Protein 2YLE (pdb70)

Sequence (192 aa):
GSSRDALSLEEILRLYNQPINEEQAWAVCCYQCCGSLRAAARRRQPRHRVRSAAQIRRVWRDGAVTLAPAKLGYSQCMETEVIESLGIIIYKALDYGLKENEERELSPPLEQLIDHMANTVEEKRKISAIRSYRDVMKLCAAHLPTESDAPNNHYQAVCRALFAETTMELHTFLTSLYKIKPRHDSGIKAKISMKT

Radius of gyration: 16.16 Å; Cα contacts (8 Å, |Δi|>4): 295; chains: 2; bounding box: 35×43×42 Å

Nearest PDB structures (foldseek):
  2yle-assembly1_A  TM=1.006E+00  e=1.869E-28  Homo sapiens
  2ylf-assembly1_A  TM=9.932E-01  e=7.171E-24  Homo sapiens
  3rbw-assembly3_C  TM=9.732E-01  e=3.833E-21  Homo sapiens
  3rbw-assembly4_D  TM=9.821E-01  e=1.319E-20  Homo sapiens
  6qfr-assembly1_A  TM=6.096E-01  e=7.212E-02  Homo sapiens

Foldseek 3Di:
DDDDWKDFLVLLCVLVVAADDLLLLLLLLQQALVQVVVCLVVPDDDDADPESRQWMQGLQQHIYGHDPVPCDDPAHQLRNLQRSLVRSLCRNCRPPDPPDDDDDDVLSVLLSCLSNVVPCVVRHDDHDRGSVSSNQSSLVVDPHSVCSVVSSSVSSNVSCVVSSCSVVDPD/DCPDDDPDDCPDDVNVVVVVD

InterPro domains:
  IPR011011 Zinc finger, FYVE/PHD-type [SSF57903] (558-630)
  IPR011019 KIND domain [PF16474] (40-236)
  IPR011019 KIND domain [PS51377] (40-231)
  IPR011019 KIND domain [SM00750] (40-231)
  IPR029901 Protein Spire [PTHR21345] (31-754)
  IPR029905 Protein Spire homolog 1, FYVE-related domain [cd15767] (588-708)

CATH classification: 1.10.510.10

GO terms:
  GO:0090141 positive regulation of mitochondrial fission (P, IMP)
  GO:0005886 plasma membrane (C, EXP)
  GO:2000781 positive regulation of double-strand break repair (P, IMP)
  GO:0030036 actin cytoskeleton organization (P, IMP)
  GO:0051295 establishment of meiotic spindle localization (P, IMP)
  GO:0070649 formin-nucleated actin cable assembly (P, IMP)
  GO:0005741 mitochondrial outer membrane (C, IDA)
  GO:0005515 protein binding (F, IPI)
  GO:0005829 cytosol (C, IDA)
  GO:0005886 plasma membrane (C, IDA)

B-factor: mean 30.06, std 13.35, range [11.47, 74.46]

Secondary structure (DSSP, 8-state):
----SEEEHHHHHHHHTSPPPHHHHHHHHHHHHHHHHHHHHTTPPP----SGGGEEEETTS-EEE-----SSSSS-HHHHHHHHHHHHHHHHTTT--TTEEE---HHHHHHHHHHTT-----S-PPPP-SHHHHHHHHHTTSSSGGGHHHHHHHHHHHHHHHHHHHHHH--/----EEEPPTTSHHHHHHTT-

Solvent-accessible surface area: 10810 Å² total; per-residue (Å²): 82,87,79,106,80,15,1,15,0,70,46,0,10,157,40,35,126,72,0,0,41,45,53,16,0,4,0,0,0,22,29,0,0,16,34,20,88,57,29,16,203,199,160,97,113,31,44,66,5,172,43,17,46,36,0,99,0,76,116,86,0,35,0,41,18,15,116,124,141,47,40,192,46,179,5,62,41,57,62,0,3,45,17,0,0,21,12,0,4,84,0,0,27,81,75,23,142,143,112,33,3,11,75,10,40,108,77,0,53,39,3,0,21,15,2,0,82,2,59,152,104,116,83,130,29,101,81,17,196,32,2,130,46,0,15,108,52,0,13,59,70,20,143,72,97,99,75,1,76,118,56,0,76,55,23,0,145,61,2,2,59,86,0,12,106,47,34,29,157,105,180,49,63,204,140,72,70,116,83,110,123,74,19,3,13,12,31,5,51,162,84,112

Organism: Homo sapiens (NCBI:txid9606)

Structure (mmCIF, N/CA/C/O backbone):
data_2YLE
#
_entry.id   2YLE
#
_cell.length_a   65.675
_cell.length_b   65.675
_cell.length_c   77.964
_cell.angle_alpha   90.00
_cell.angle_beta   90.00
_cell.angle_gamma   120.00
#
_symmetry.space_group_name_H-M   'P 32 2 1'
#
loop_
_entity.id
_entity.type
_entity.pdbx_description
1 polymer 'PROTEIN SPIRE HOMOLOG 1'
2 polymer FORMIN-2
3 water water
#
loop_
_atom_site.group_PDB
_atom_site.id
_atom_site.type_symbol
_atom_site.label_atom_id
_atom_site.label_alt_id
_atom_site.label_comp_id
_atom_site.label_asym_id
_atom_site.label_entity_id
_atom_site.label_seq_id
_atom_site.pdbx_PDB_ins_code
_atom_site.Cartn_x
_atom_site.Cartn_y
_atom_site.Cartn_z
_atom_site.occupancy
_atom_site.B_iso_or_equiv
_atom_site.auth_seq_id
_atom_site.auth_comp_id
_atom_site.auth_asym_id
_atom_site.auth_atom_id
_atom_site.pdbx_PDB_model_num
ATOM 1 N N . GLY A 1 27 ? 32.732 23.191 40.065 1.00 38.94 34 GLY A N 1
ATOM 2 C CA . GLY A 1 27 ? 32.085 22.752 38.800 1.00 37.70 34 GLY A CA 1
ATOM 3 C C . GLY A 1 27 ? 32.697 21.443 38.342 1.00 37.66 34 GLY A C 1
ATOM 4 O O . GLY A 1 27 ? 33.824 21.081 38.763 1.00 38.44 34 GLY A O 1
ATOM 5 N N . SER A 1 28 ? 31.958 20.732 37.492 1.00 57.02 35 SER A N 1
ATOM 6 C CA . SER A 1 28 ? 32.404 19.459 36.935 1.00 55.83 35 SER A CA 1
ATOM 7 C C . SER A 1 28 ? 32.433 19.546 35.408 1.00 51.63 35 SER A C 1
ATOM 8 O O . SER A 1 28 ? 31.532 20.121 34.800 1.00 49.00 35 SER A O 1
ATOM 11 N N . SER A 1 29 ? 33.471 18.974 34.796 1.00 50.12 36 SER A N 1
ATOM 12 C CA . SER A 1 29 ? 33.633 19.046 33.344 1.00 46.06 36 SER A CA 1
ATOM 13 C C . SER A 1 29 ? 32.714 18.076 32.598 1.00 44.43 36 SER A C 1
ATOM 14 O O . SER A 1 29 ? 32.672 16.890 32.919 1.00 47.01 36 SER A O 1
ATOM 17 N N . ARG A 1 30 ? 31.982 18.619 31.620 1.00 39.71 37 ARG A N 1
ATOM 18 C CA . ARG A 1 30 ? 31.096 17.883 30.707 1.00 36.81 37 ARG A CA 1
ATOM 19 C C . ARG A 1 30 ? 31.248 18.370 29.257 1.00 32.55 37 ARG A C 1
ATOM 20 O O . ARG A 1 30 ? 32.163 19.134 28.964 1.00 30.93 37 ARG A O 1
ATOM 28 N N . ASP A 1 31 ? 30.371 17.928 28.355 1.00 30.53 38 ASP A N 1
ATOM 29 C CA . ASP A 1 31 ? 30.525 18.224 26.913 1.00 27.53 38 ASP A CA 1
ATOM 30 C C . ASP A 1 31 ? 29.499 19.208 26.338 1.00 25.33 38 ASP A C 1
ATOM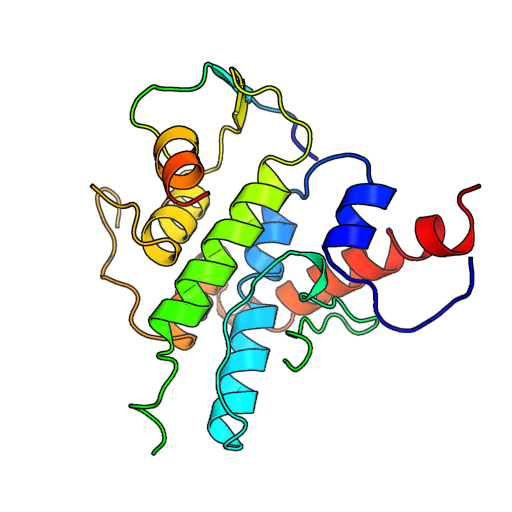 31 O O . ASP A 1 31 ? 29.523 19.506 25.143 1.00 22.55 38 ASP A O 1
ATOM 36 N N . ALA A 1 32 ? 28.593 19.695 27.183 1.00 24.48 39 ALA A N 1
ATOM 37 C CA . ALA A 1 32 ? 27.621 20.702 26.760 1.00 23.31 39 ALA A CA 1
ATOM 38 C C . ALA A 1 32 ? 27.334 21.685 27.879 1.00 23.06 39 ALA A C 1
ATOM 39 O O . ALA A 1 32 ? 27.360 21.310 29.045 1.00 23.55 39 ALA A O 1
ATOM 41 N N . LEU A 1 33 ? 27.057 22.937 27.503 1.00 21.48 40 LEU A N 1
ATOM 42 C CA . LEU A 1 33 ? 26.473 23.939 28.402 1.00 21.82 40 LEU A CA 1
ATOM 43 C C . LEU A 1 33 ? 25.254 24.546 27.723 1.00 21.00 40 LEU A C 1
ATOM 44 O O . LEU A 1 33 ? 25.226 24.678 26.498 1.00 20.41 40 LEU A O 1
ATOM 49 N N . SER A 1 34 ? 24.259 24.939 28.513 1.00 21.17 41 SER A N 1
ATOM 50 C CA . SER A 1 34 ? 23.114 25.655 27.954 1.00 21.15 41 SER A CA 1
ATOM 51 C C . SER A 1 34 ? 23.469 27.119 27.724 1.00 19.99 41 SER A C 1
ATOM 52 O O . SER A 1 34 ? 24.403 27.668 28.331 1.00 18.93 41 SER A O 1
ATOM 55 N N . LEU A 1 35 ? 22.724 27.757 26.838 1.00 20.15 42 LEU A N 1
ATOM 56 C CA . LEU A 1 35 ? 22.937 29.172 26.588 1.00 20.49 42 LEU A CA 1
ATOM 57 C C . LEU A 1 35 ? 22.637 30.013 27.824 1.00 20.83 42 LEU A C 1
ATOM 58 O O . LEU A 1 35 ? 23.321 31.017 28.085 1.00 20.96 42 LEU A O 1
ATOM 63 N N . GLU A 1 36 ? 21.635 29.593 28.604 1.00 22.70 43 GLU A N 1
ATOM 64 C CA . GLU A 1 36 ? 21.382 30.206 29.916 1.00 24.37 43 GLU A CA 1
ATOM 65 C C . GLU A 1 36 ? 22.622 30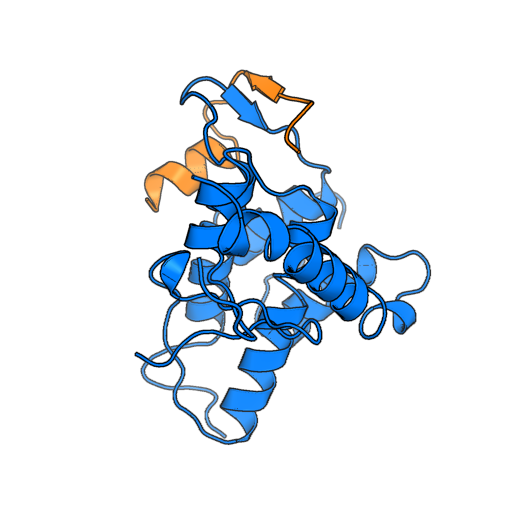.193 30.825 1.00 23.88 43 GLU A C 1
ATOM 66 O O . GLU A 1 36 ? 22.947 31.205 31.462 1.00 23.43 43 GLU A O 1
ATOM 72 N N . GLU A 1 37 ? 23.280 29.036 30.917 1.00 23.68 44 GLU A N 1
ATOM 73 C CA . GLU A 1 37 ? 24.482 28.901 31.744 1.00 24.12 44 GLU A CA 1
ATOM 74 C C . GLU A 1 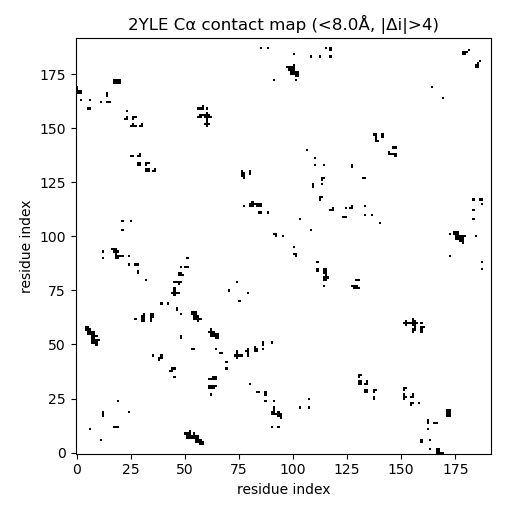37 ? 25.588 29.823 31.214 1.00 22.96 44 GLU A C 1
ATOM 75 O O . GLU A 1 37 ? 26.267 30.492 31.990 1.00 23.17 44 GLU A O 1
ATOM 81 N N . ILE A 1 38 ? 25.746 29.842 29.892 1.00 22.07 45 ILE A N 1
ATOM 82 C CA . ILE A 1 38 ? 26.740 30.696 29.197 1.00 22.02 45 ILE A CA 1
ATOM 83 C C . ILE A 1 38 ? 26.532 32.173 29.583 1.00 23.53 45 ILE A C 1
ATOM 84 O O . ILE A 1 38 ? 27.469 32.844 30.021 1.00 24.01 45 ILE A O 1
ATOM 89 N N . LEU A 1 39 ? 25.292 32.649 29.498 1.00 24.14 46 LEU A N 1
ATOM 90 C CA . LEU A 1 39 ? 24.980 34.032 29.864 1.00 25.96 46 LEU A CA 1
ATOM 91 C C . LEU A 1 39 ? 25.274 34.322 31.335 1.00 27.37 46 LEU A C 1
ATOM 92 O O . LEU A 1 39 ? 25.857 35.361 31.660 1.00 28.75 46 LEU A O 1
ATOM 97 N N . ARG A 1 40 ? 24.894 33.392 32.205 1.00 27.71 47 ARG A N 1
ATOM 98 C CA . ARG A 1 40 ? 25.105 33.521 33.650 1.00 30.00 47 ARG A CA 1
ATOM 99 C C . ARG A 1 40 ? 26.593 33.598 34.002 1.00 30.17 47 ARG A C 1
ATOM 100 O O . ARG A 1 40 ? 27.004 34.392 34.853 1.00 30.77 47 ARG A O 1
ATOM 108 N N . LEU A 1 41 ? 27.393 32.782 33.321 1.00 28.58 48 LEU A N 1
ATOM 109 C CA . LEU A 1 41 ? 28.833 32.704 33.566 1.00 29.86 48 LEU A CA 1
ATOM 110 C C . LEU A 1 41 ? 29.582 33.943 33.067 1.00 31.38 48 LEU A C 1
ATOM 111 O O . LEU A 1 41 ? 30.450 34.462 33.766 1.00 32.54 48 LEU A O 1
ATOM 116 N N . TYR A 1 42 ? 29.221 34.406 31.870 1.00 31.68 49 TYR A N 1
ATOM 117 C CA . TYR A 1 42 ? 29.752 35.632 31.272 1.00 34.33 49 TYR A CA 1
ATOM 118 C C . TYR A 1 42 ? 29.317 36.863 32.063 1.00 35.60 49 TYR A C 1
ATOM 119 O O . TYR A 1 42 ? 30.074 37.833 32.188 1.00 37.87 49 TYR A O 1
ATOM 128 N N . ASN A 1 43 ? 28.089 36.817 32.584 1.00 34.61 50 ASN A N 1
ATOM 129 C CA . ASN A 1 43 ? 27.433 37.979 33.198 1.00 36.29 50 ASN A CA 1
ATOM 130 C C . ASN A 1 43 ? 27.426 39.169 32.221 1.00 36.92 50 ASN A C 1
ATOM 131 O O . ASN A 1 43 ? 27.485 40.333 32.630 1.00 38.91 50 ASN A O 1
ATOM 136 N N . GLN A 1 44 ? 27.386 38.844 30.925 1.00 31.99 51 GLN A N 1
ATOM 137 C CA . GLN A 1 44 ? 27.346 39.820 29.836 1.00 31.45 51 GLN A CA 1
ATOM 138 C C . GLN A 1 44 ? 26.706 39.174 28.606 1.00 28.98 51 GLN A C 1
ATOM 139 O O . GLN A 1 44 ? 26.640 37.941 28.522 1.00 28.02 51 GLN A O 1
ATOM 145 N N . PRO A 1 45 ? 26.236 39.995 27.655 1.00 27.45 52 PRO A N 1
ATOM 146 C CA . PRO A 1 45 ? 25.598 39.376 26.488 1.00 25.95 52 PRO A CA 1
ATOM 147 C C . PRO A 1 45 ? 26.610 38.700 25.547 1.00 24.31 52 PRO A C 1
ATOM 148 O O . PRO A 1 45 ? 27.819 38.901 25.654 1.00 23.61 52 PRO A O 1
ATOM 152 N N . ILE A 1 46 ? 26.101 37.886 24.635 1.00 22.43 53 ILE A N 1
ATOM 153 C CA . ILE A 1 46 ? 26.942 37.301 23.607 1.00 21.65 53 ILE A CA 1
ATOM 154 C C . ILE A 1 46 ? 27.277 38.382 22.594 1.00 21.66 53 ILE A C 1
ATOM 155 O O . ILE A 1 46 ? 26.586 39.410 22.509 1.00 22.91 53 ILE A O 1
ATOM 160 N N . ASN A 1 47 ? 28.336 38.164 21.832 1.00 21.38 54 ASN A N 1
ATOM 161 C CA . ASN A 1 47 ? 28.682 39.094 20.774 1.00 21.18 54 ASN A CA 1
ATOM 162 C C . ASN A 1 47 ? 27.962 38.750 19.484 1.00 20.42 54 ASN A C 1
ATOM 163 O O . ASN A 1 47 ? 27.310 37.682 19.379 1.00 18.65 54 ASN A O 1
ATOM 168 N N . GLU A 1 48 ? 28.082 39.640 18.503 1.00 20.00 55 GLU A N 1
ATOM 169 C CA . GLU A 1 48 ? 27.356 39.481 17.251 1.00 19.73 55 GLU A CA 1
ATOM 170 C C . GLU A 1 48 ? 27.760 38.195 16.514 1.00 18.57 55 GLU A C 1
ATOM 171 O O . GLU A 1 48 ? 26.900 37.473 16.024 1.00 17.33 55 GLU A O 1
ATOM 177 N N . GLU A 1 49 ? 29.052 37.883 16.467 1.00 18.29 56 GLU A N 1
ATOM 178 C CA . GLU A 1 49 ? 29.481 36.656 15.762 1.00 17.61 56 GLU A CA 1
ATOM 179 C C . GLU A 1 49 ? 28.914 35.390 16.405 1.00 16.90 56 GLU A C 1
ATOM 180 O O . GLU A 1 49 ? 28.559 34.433 15.707 1.00 15.71 56 GLU A O 1
ATOM 186 N N . GLN A 1 50 ? 28.807 35.407 17.723 1.00 16.55 57 GLN A N 1
ATOM 187 C CA . GLN A 1 50 ? 28.200 34.280 18.448 1.00 17.05 57 GLN A CA 1
ATOM 188 C C . GLN A 1 50 ? 26.724 34.148 18.132 1.00 16.81 57 GLN A C 1
ATOM 189 O O . GLN A 1 50 ? 26.215 33.021 18.047 1.00 16.73 57 GLN A O 1
ATOM 195 N N . ALA A 1 51 ? 26.028 35.281 17.985 1.00 16.65 58 ALA A N 1
ATOM 196 C CA . ALA A 1 51 ? 24.604 35.267 17.555 1.00 15.85 58 ALA A CA 1
ATOM 197 C C . ALA A 1 51 ? 24.403 34.650 16.168 1.00 15.72 58 ALA A C 1
ATOM 198 O O . ALA A 1 51 ? 23.547 33.778 15.977 1.00 14.32 58 ALA A O 1
ATOM 200 N N . TRP A 1 52 ? 25.165 35.120 15.183 1.00 15.46 59 TRP A N 1
ATOM 201 C CA . TRP A 1 52 ? 25.130 34.470 13.862 1.00 14.90 59 TRP A CA 1
ATOM 202 C C . TRP A 1 52 ? 25.409 32.941 13.951 1.00 14.46 59 TRP A C 1
ATOM 203 O O . TRP A 1 52 ? 24.772 32.116 13.256 1.00 13.51 59 TRP A O 1
ATOM 214 N N . ALA A 1 53 ? 26.382 32.571 14.783 1.00 13.86 60 ALA A N 1
ATOM 215 C CA . ALA A 1 53 ? 26.823 31.172 14.861 1.00 14.86 60 ALA A CA 1
ATOM 216 C C . ALA A 1 53 ? 25.790 30.259 15.494 1.00 15.61 60 ALA A C 1
ATOM 217 O O . ALA A 1 53 ? 25.533 29.156 15.013 1.00 15.00 60 ALA A O 1
ATOM 219 N N . VAL A 1 54 ? 25.169 30.740 16.561 1.00 15.88 61 VAL A N 1
ATOM 220 C CA . VAL A 1 54 ? 24.184 29.904 17.264 1.00 16.49 61 VAL A CA 1
ATOM 221 C C . VAL A 1 54 ? 23.000 29.718 16.345 1.00 16.24 61 VAL A C 1
ATOM 222 O O . VAL A 1 54 ? 22.451 28.616 16.232 1.00 16.64 61 VAL A O 1
ATOM 226 N N . CYS A 1 55 ? 22.639 30.786 15.639 1.00 16.16 62 CYS A N 1
ATOM 227 C CA A CYS A 1 55 ? 21.525 30.724 14.693 0.50 16.07 62 CYS A CA 1
ATOM 228 C CA B CYS A 1 55 ? 21.547 30.734 14.714 0.50 16.71 62 CYS A CA 1
ATOM 229 C C . CYS A 1 55 ? 21.788 29.687 13.626 1.00 16.29 62 CYS A C 1
ATOM 230 O O . CYS A 1 55 ? 20.951 28.822 13.395 1.00 16.79 62 CYS A O 1
ATOM 235 N N . TYR A 1 56 ? 22.941 29.789 12.964 1.00 14.19 63 TYR A N 1
ATOM 236 C CA . TYR A 1 56 ? 23.297 28.865 11.906 1.00 14.40 63 TYR A CA 1
ATOM 237 C C . TYR A 1 56 ? 23.371 27.395 12.390 1.00 14.28 63 TYR A C 1
ATOM 238 O O . TYR A 1 56 ? 22.813 26.484 11.751 1.00 15.19 63 TYR A O 1
ATOM 247 N N . GLN A 1 57 ? 24.109 27.170 13.478 1.00 13.65 64 GLN A N 1
ATOM 248 C CA . GLN A 1 57 ? 24.338 25.809 14.012 1.00 13.29 64 GLN A CA 1
ATOM 249 C C . GLN A 1 57 ? 23.054 25.156 14.525 1.00 13.81 64 GLN A C 1
ATOM 250 O O . GLN A 1 57 ? 22.801 23.984 14.244 1.00 13.01 64 GLN A O 1
ATOM 256 N N . CYS A 1 58 ? 22.245 25.931 15.245 1.00 13.76 65 CYS A N 1
ATOM 257 C CA . CYS A 1 58 ? 20.973 25.415 15.752 1.00 15.79 65 CYS A CA 1
ATOM 258 C C . CYS A 1 58 ? 19.998 25.112 14.604 1.00 15.36 65 CYS A C 1
ATOM 259 O O . CYS A 1 58 ? 19.362 24.065 14.593 1.00 15.56 65 CYS A O 1
ATOM 262 N N . CYS A 1 59 ? 19.932 25.980 13.593 1.00 15.29 66 CYS A N 1
ATOM 263 C CA . CYS A 1 59 ? 19.075 25.683 12.453 1.00 16.01 66 CYS A CA 1
ATOM 264 C C . CYS A 1 59 ? 19.543 24.427 11.701 1.00 15.64 66 CYS A C 1
ATOM 265 O O . CYS A 1 59 ? 18.729 23.648 11.228 1.00 14.67 66 CYS A O 1
ATOM 268 N N . GLY A 1 60 ? 20.853 24.229 11.597 1.00 14.87 67 GLY A N 1
ATOM 269 C CA . GLY A 1 60 ? 21.364 23.015 10.964 1.00 16.49 67 GLY A CA 1
ATOM 270 C C . GLY A 1 60 ? 20.933 21.763 11.729 1.00 16.75 67 GLY A C 1
ATOM 271 O O . GLY A 1 60 ? 20.480 20.781 11.127 1.00 17.13 67 GLY A O 1
ATOM 272 N N . SER A 1 61 ? 21.046 21.805 13.058 1.00 17.20 68 SER A N 1
ATOM 273 C CA . SER A 1 61 ? 20.629 20.664 13.891 1.00 18.94 68 SER A CA 1
ATOM 274 C C . SER A 1 61 ? 19.130 20.389 13.749 1.00 18.56 68 SER A C 1
ATOM 275 O O . SER A 1 61 ? 18.705 19.230 13.617 1.00 19.71 68 SER A O 1
ATOM 278 N N . LEU A 1 62 ? 18.338 21.455 13.748 1.00 18.55 69 LEU A N 1
ATOM 279 C CA . LEU A 1 62 ? 16.868 21.346 13.620 1.00 19.79 69 LEU A CA 1
ATOM 280 C C . LEU A 1 62 ? 16.440 20.804 12.255 1.00 20.39 69 LEU A C 1
ATOM 281 O O . LEU A 1 62 ? 15.492 20.010 12.150 1.00 21.64 69 LEU A O 1
ATOM 286 N N . ARG A 1 63 ? 17.131 21.230 11.209 1.00 20.37 70 ARG A N 1
ATOM 287 C CA . ARG A 1 63 ? 16.850 20.749 9.863 1.00 22.32 70 ARG A CA 1
ATOM 288 C C . ARG A 1 63 ? 17.105 19.253 9.756 1.00 23.05 70 ARG A C 1
ATOM 289 O O . ARG A 1 63 ? 16.316 18.524 9.129 1.00 23.48 70 ARG A O 1
ATOM 297 N N . ALA A 1 64 ? 18.210 18.804 10.353 1.00 22.36 71 ALA A N 1
ATOM 298 C CA . ALA A 1 64 ? 18.594 17.394 10.319 1.00 24.24 71 ALA A CA 1
ATOM 299 C C . ALA A 1 64 ? 17.640 16.554 11.163 1.00 24.67 71 ALA A C 1
ATOM 300 O O . ALA A 1 64 ? 17.265 15.449 10.767 1.00 25.71 71 ALA A O 1
ATOM 302 N N . ALA A 1 65 ? 17.230 17.086 12.312 1.00 24.29 72 ALA A N 1
ATOM 303 C CA . ALA A 1 65 ? 16.305 16.366 13.191 1.00 26.15 72 ALA A CA 1
ATOM 304 C C . ALA A 1 65 ? 14.954 16.119 12.507 1.00 27.86 72 ALA A C 1
ATOM 305 O O . ALA A 1 65 ? 14.367 15.033 12.644 1.00 29.39 72 ALA A O 1
ATOM 307 N N . ALA A 1 66 ? 14.491 17.114 11.752 1.00 28.27 73 ALA A N 1
ATOM 308 C CA . ALA A 1 66 ? 13.224 17.048 11.017 1.00 30.14 73 ALA A CA 1
ATOM 309 C C . ALA A 1 66 ? 13.285 16.026 9.896 1.00 31.82 73 ALA A C 1
ATOM 310 O O . ALA A 1 66 ? 12.308 15.321 9.639 1.00 32.04 73 ALA A O 1
ATOM 312 N N . ARG A 1 67 ? 14.441 15.957 9.237 1.00 32.72 74 ARG A N 1
ATOM 313 C CA . ARG A 1 67 ? 14.662 14.999 8.167 1.00 35.29 74 ARG A CA 1
ATOM 314 C C . ARG A 1 67 ? 14.657 13.571 8.676 1.00 36.92 74 ARG A C 1
ATOM 315 O O . ARG A 1 67 ? 14.287 12.658 7.946 1.00 38.20 74 ARG A O 1
ATOM 323 N N . ARG A 1 68 ? 15.054 13.381 9.932 1.00 37.90 75 ARG A N 1
ATOM 324 C CA . ARG A 1 68 ? 15.007 12.061 10.550 1.00 40.10 75 ARG A CA 1
ATOM 325 C C . ARG A 1 68 ? 13.718 11.851 11.349 1.00 41.05 75 ARG A C 1
ATOM 326 O O . ARG A 1 68 ? 13.647 10.967 12.213 1.00 42.05 75 ARG A O 1
ATOM 334 N N . ARG A 1 69 ? 12.714 12.679 11.045 1.00 40.75 76 ARG A N 1
ATOM 335 C CA . ARG A 1 69 ? 11.352 12.573 11.600 1.00 42.15 76 ARG A CA 1
ATOM 336 C C . ARG A 1 69 ? 11.225 12.651 13.134 1.00 41.55 76 ARG A C 1
ATOM 337 O O . ARG A 1 69 ? 10.319 12.058 13.724 1.00 42.12 76 ARG A O 1
ATOM 345 N N . GLN A 1 70 ? 12.119 13.397 13.775 1.00 40.30 77 GLN A N 1
ATOM 346 C CA . GLN A 1 70 ? 11.920 13.771 15.175 1.00 39.92 77 GLN A CA 1
ATOM 347 C C . GLN A 1 70 ? 10.952 14.963 15.206 1.00 38.36 77 GLN A C 1
ATOM 348 O O . GLN A 1 70 ? 11.041 15.845 14.350 1.00 37.57 77 GLN A O 1
ATOM 354 N N . PRO A 1 71 ? 10.009 14.986 16.171 1.00 38.29 78 PRO A N 1
ATOM 355 C CA . PRO A 1 71 ? 8.993 16.044 16.122 1.00 37.00 78 PRO A CA 1
ATOM 356 C C . PRO A 1 71 ? 9.586 17.419 16.385 1.00 35.05 78 PRO A C 1
ATOM 357 O O . PRO A 1 71 ? 10.581 17.538 17.123 1.00 34.68 78 PRO A O 1
ATOM 361 N N . ARG A 1 72 ? 9.006 18.446 15.765 1.00 33.15 79 ARG A N 1
ATOM 362 C CA . ARG A 1 72 ? 9.417 19.826 16.040 1.00 31.27 79 ARG A CA 1
ATOM 363 C C . ARG A 1 72 ? 8.835 20.321 17.356 1.00 30.34 79 ARG A C 1
ATOM 364 O O . ARG A 1 72 ? 7.713 19.973 17.736 1.00 29.89 79 ARG A O 1
ATOM 372 N N . HIS A 1 73 ? 9.608 21.138 18.062 1.00 29.06 80 HIS A N 1
ATOM 373 C CA . HIS A 1 73 ? 9.080 21.847 19.217 1.00 28.54 80 HIS A CA 1
ATOM 374 C C . HIS A 1 73 ? 9.759 23.205 19.362 1.00 26.94 80 HIS A C 1
ATOM 375 O O . HIS A 1 73 ? 10.801 23.460 18.768 1.00 26.14 80 HIS A O 1
ATOM 382 N N . ARG A 1 74 ? 9.137 24.072 20.145 1.00 26.59 81 ARG A N 1
ATOM 383 C CA . ARG A 1 74 ? 9.559 25.455 20.263 1.00 25.48 81 ARG A CA 1
ATOM 384 C C . ARG A 1 74 ? 10.666 25.638 21.287 1.00 25.39 81 ARG A C 1
ATOM 385 O O . ARG A 1 74 ? 10.787 24.859 22.256 1.00 25.93 81 ARG A O 1
ATOM 393 N N . VAL A 1 75 ? 11.513 26.639 21.047 1.00 23.84 82 VAL A N 1
ATOM 394 C CA . VAL A 1 75 ? 12.503 27.043 22.041 1.00 24.21 82 VAL A CA 1
ATOM 395 C C . VAL A 1 75 ? 11.787 27.916 23.079 1.00 24.12 82 VAL A C 1
ATOM 396 O O . VAL A 1 75 ? 11.425 29.060 22.789 1.00 24.08 82 VAL A O 1
ATOM 400 N N . ARG A 1 76 ? 11.593 27.383 24.282 1.00 23.77 83 ARG A N 1
ATOM 401 C CA . ARG A 1 76 ? 10.876 28.108 25.348 1.00 25.07 83 ARG A CA 1
ATOM 402 C C . ARG A 1 76 ? 11.767 29.068 26.139 1.00 25.01 83 ARG A C 1
ATOM 403 O O . ARG A 1 76 ? 11.292 30.081 26.680 1.00 24.98 83 ARG A O 1
ATOM 411 N N . SER A 1 77 ? 13.052 28.743 26.214 1.00 24.25 84 SER A N 1
ATOM 412 C CA . SER A 1 77 ? 14.010 29.524 27.000 1.00 24.38 84 SER A CA 1
ATOM 413 C C . SER A 1 77 ? 15.438 29.176 26.586 1.00 23.37 84 SER A C 1
ATOM 414 O O . SER A 1 77 ? 15.670 28.157 25.919 1.00 21.89 84 SER A O 1
ATOM 417 N N . ALA A 1 78 ? 16.385 30.033 26.978 1.00 22.15 85 ALA A N 1
ATOM 418 C CA . ALA A 1 78 ? 17.803 29.804 26.701 1.00 22.07 85 ALA A CA 1
ATOM 419 C C . ALA A 1 78 ? 18.339 28.521 27.353 1.00 21.98 85 ALA A C 1
ATOM 420 O O . ALA A 1 78 ? 19.319 27.950 26.867 1.00 21.14 85 ALA A O 1
ATOM 422 N N . ALA A 1 79 ? 17.687 28.051 28.422 1.00 22.66 86 ALA A N 1
ATOM 423 C CA . ALA A 1 79 ? 18.101 26.795 29.060 1.00 23.76 86 ALA A CA 1
ATOM 424 C C . ALA A 1 79 ? 17.981 25.561 28.152 1.00 23.62 86 ALA A C 1
ATOM 425 O O . ALA A 1 79 ? 18.616 24.536 28.409 1.00 23.65 86 ALA A O 1
ATOM 427 N N . GLN A 1 80 ? 17.150 25.659 27.115 1.00 22.06 87 GLN A N 1
ATOM 428 C CA . GLN A 1 80 ? 16.944 24.559 26.169 1.00 22.10 87 GLN A CA 1
ATOM 429 C C . GLN A 1 80 ? 17.970 24.495 25.035 1.00 21.24 87 GLN A C 1
ATOM 430 O O . GLN A 1 80 ? 18.089 23.457 24.359 1.00 22.07 87 GLN A O 1
ATOM 436 N N . ILE A 1 81 ? 18.701 25.591 24.808 1.00 19.47 88 ILE A N 1
ATOM 437 C CA . ILE A 1 81 ? 19.728 25.609 23.764 1.00 18.70 88 ILE A CA 1
ATOM 438 C C . ILE A 1 81 ? 21.048 25.105 24.338 1.00 18.70 88 ILE A C 1
ATOM 439 O O . ILE A 1 81 ? 21.567 25.693 25.287 1.00 19.86 88 ILE A O 1
ATOM 444 N N . ARG A 1 82 ? 21.600 24.045 23.740 1.00 17.69 89 ARG A N 1
ATOM 445 C CA A ARG A 1 82 ? 22.814 23.392 24.241 0.50 18.15 89 ARG A CA 1
ATOM 446 C CA B ARG A 1 82 ? 22.833 23.459 24.261 0.50 18.04 89 ARG A CA 1
ATOM 447 C C . ARG A 1 82 ? 23.975 23.650 23.277 1.00 17.44 89 ARG A C 1
ATOM 448 O O . ARG A 1 82 ? 23.859 23.344 22.094 1.00 17.04 89 ARG A O 1
ATOM 463 N N . VAL A 1 83 ? 25.082 24.188 23.785 1.00 16.86 90 VAL A N 1
ATOM 464 C CA . VAL A 1 83 ? 26.279 24.378 22.965 1.00 16.62 90 VAL A CA 1
ATOM 465 C C . VAL A 1 83 ? 27.282 23.287 23.354 1.00 17.63 90 VAL A C 1
ATOM 466 O O . VAL A 1 83 ? 27.552 23.074 24.550 1.00 17.39 90 VAL A O 1
ATOM 470 N N . TRP A 1 84 ? 27.848 22.608 22.355 1.00 17.31 91 TRP A N 1
ATOM 471 C CA . TRP A 1 84 ? 28.660 21.417 22.613 1.00 18.04 91 TRP A CA 1
ATOM 472 C C . TRP A 1 84 ? 30.149 21.633 22.417 1.00 17.85 91 TRP A C 1
ATOM 473 O O . TRP A 1 84 ? 30.571 22.592 21.771 1.00 16.43 91 TRP A O 1
ATOM 484 N N . ARG A 1 85 ? 30.938 20.716 22.968 1.00 17.85 92 ARG A N 1
ATOM 485 C CA . ARG A 1 85 ? 32.404 20.802 22.931 1.00 19.19 92 ARG A CA 1
ATOM 486 C C . ARG A 1 85 ? 32.937 20.886 21.497 1.00 18.72 92 ARG A C 1
ATOM 487 O O . ARG A 1 85 ? 33.943 21.541 21.242 1.00 18.97 92 ARG A O 1
ATOM 495 N N . ASP A 1 86 ? 32.274 20.192 20.576 1.00 19.09 93 ASP A N 1
ATOM 496 C CA . ASP A 1 86 ? 32.714 20.141 19.178 1.00 20.75 93 ASP A CA 1
ATOM 497 C C . ASP A 1 86 ? 32.071 21.252 18.323 1.00 20.19 93 ASP A C 1
ATOM 498 O O . ASP A 1 86 ? 32.229 21.267 17.095 1.00 21.49 93 ASP A O 1
ATOM 503 N N . GLY A 1 87 ? 31.340 22.160 18.962 1.00 19.22 94 GLY A N 1
ATOM 504 C CA . GLY A 1 87 ? 30.778 23.328 18.253 1.00 18.62 94 GLY A CA 1
ATOM 505 C C . GLY A 1 87 ? 29.348 23.164 17.758 1.00 17.62 94 GLY A C 1
ATOM 506 O O . GLY A 1 87 ? 28.779 24.105 17.180 1.00 17.87 94 GLY A O 1
ATOM 507 N N . ALA A 1 88 ? 28.758 21.982 17.980 1.00 18.05 95 ALA A N 1
ATOM 508 C CA . ALA A 1 88 ? 27.333 21.760 17.689 1.00 17.72 95 ALA A CA 1
ATOM 509 C C . ALA A 1 88 ? 26.452 22.611 18.608 1.00 17.44 95 ALA A C 1
ATOM 510 O O . ALA A 1 88 ? 26.842 22.941 19.732 1.00 17.49 95 ALA A O 1
ATOM 512 N N . VAL A 1 89 ? 25.283 22.997 18.109 1.00 16.79 96 VAL A N 1
ATOM 513 C CA . VAL A 1 89 ? 24.248 23.657 18.929 1.00 17.22 96 VAL A CA 1
ATOM 514 C C . VAL A 1 89 ? 22.959 22.920 18.664 1.00 18.11 96 VAL A C 1
ATOM 515 O O . VAL A 1 89 ? 22.567 22.762 17.506 1.00 18.20 96 VAL A O 1
ATOM 519 N N . THR A 1 90 ? 22.316 22.454 19.732 1.00 18.95 97 THR A N 1
ATOM 520 C CA . THR A 1 90 ? 21.100 21.660 19.612 1.00 20.34 97 THR A CA 1
ATOM 521 C C . THR A 1 90 ? 20.034 22.221 20.536 1.00 20.28 97 THR A C 1
ATOM 522 O O . THR A 1 90 ? 20.316 23.024 21.441 1.00 18.59 97 THR A O 1
ATOM 526 N N . LEU A 1 91 ? 18.796 21.802 20.278 1.00 21.01 98 LEU A N 1
ATOM 527 C CA . LEU A 1 91 ? 17.683 22.108 21.163 1.00 22.30 98 LEU A CA 1
ATOM 528 C C . LEU A 1 91 ? 17.338 20.843 21.945 1.00 24.86 98 LEU A C 1
ATOM 529 O O . LEU A 1 91 ? 17.054 19.798 21.337 1.00 25.08 98 LEU A O 1
ATOM 534 N N . ALA A 1 92 ? 17.345 20.935 23.275 1.00 26.45 99 ALA A N 1
ATOM 535 C CA . ALA A 1 92 ? 17.058 19.781 24.125 1.00 30.17 99 ALA A CA 1
ATOM 536 C C . ALA A 1 92 ? 15.607 19.353 23.942 1.00 32.46 99 ALA A C 1
ATOM 537 O O . ALA A 1 92 ? 14.736 20.212 23.823 1.00 31.85 99 ALA A O 1
ATOM 539 N N . PRO A 1 93 ? 15.345 18.025 23.905 1.00 35.65 100 PRO A N 1
ATOM 540 C CA . PRO A 1 93 ? 13.986 17.487 23.753 1.00 37.62 100 PRO A CA 1
ATOM 541 C C . PRO A 1 93 ? 13.007 18.014 24.805 1.00 39.70 100 PRO A C 1
ATOM 542 O O . PRO A 1 93 ? 13.431 18.406 25.902 1.00 40.70 100 PRO A O 1
ATOM 546 N N . ALA A 1 94 ? 11.718 18.001 24.460 1.00 40.97 101 ALA A N 1
ATOM 547 C CA . ALA A 1 94 ? 10.623 18.578 25.263 1.00 42.32 101 ALA A CA 1
ATOM 548 C C . ALA A 1 94 ? 10.790 18.457 26.780 1.00 43.54 101 ALA A C 1
ATOM 549 O O . ALA A 1 94 ? 9.806 18.338 27.521 1.00 45.19 101 ALA A O 1
ATOM 551 N N . LYS A 1 107 ? 6.300 13.762 3.562 1.00 54.11 114 LYS A N 1
ATOM 552 C CA . LYS A 1 107 ? 7.145 14.686 4.313 1.00 52.70 114 LYS A CA 1
ATOM 553 C C . LYS A 1 107 ? 6.408 15.265 5.523 1.00 51.84 114 LYS A C 1
ATOM 554 O O . LYS A 1 107 ? 5.174 15.275 5.570 1.00 52.47 114 LYS A O 1
ATOM 556 N N . LEU A 1 108 ? 7.170 15.749 6.501 1.00 50.54 115 LEU A N 1
ATOM 557 C CA . LEU A 1 108 ? 6.583 16.335 7.700 1.00 48.95 115 LEU A CA 1
ATOM 558 C C . LEU A 1 108 ? 6.532 17.862 7.579 1.00 46.78 115 LEU A C 1
ATOM 559 O O . LEU A 1 108 ? 6.898 18.575 8.514 1.00 46.53 115 LEU A O 1
ATOM 564 N N . GLY A 1 109 ? 6.069 18.352 6.423 1.00 44.88 116 GLY A N 1
ATOM 565 C CA . GLY A 1 109 ? 5.935 19.790 6.172 1.00 41.41 116 GLY A CA 1
ATOM 566 C C . GLY A 1 109 ? 4.932 20.468 7.095 1.00 39.03 116 GLY A C 1
ATOM 567 O O . GLY A 1 109 ? 5.163 21.591 7.558 1.00 38.35 116 GLY A O 1
ATOM 568 N N . TYR A 1 110 ? 3.817 19.787 7.359 1.00 34.50 117 TYR A N 1
ATOM 569 C CA . TYR A 1 110 ? 2.786 20.299 8.270 1.00 32.73 117 TYR A CA 1
ATOM 570 C C . TYR A 1 110 ? 2.650 19.375 9.469 1.00 32.37 117 TYR A C 1
ATOM 571 O O . TYR A 1 110 ? 2.535 18.153 9.310 1.00 33.45 117 TYR A O 1
ATOM 580 N N . SER A 1 111 ? 2.672 19.959 10.664 1.00 30.35 118 SER A N 1
ATOM 581 C CA . SER A 1 111 ? 2.532 19.198 11.903 1.00 29.06 118 SER A CA 1
ATOM 582 C C . SER A 1 111 ? 2.013 20.131 12.987 1.00 28.08 118 SER A C 1
ATOM 583 O O . SER A 1 111 ? 1.697 21.288 12.710 1.00 26.24 118 SER A O 1
ATOM 586 N N . GLN A 1 112 ? 1.966 19.637 14.224 1.00 27.14 119 GLN A N 1
ATOM 587 C CA . GLN A 1 112 ? 1.557 20.470 15.355 1.00 26.89 119 GLN A CA 1
ATOM 588 C C . GLN A 1 112 ? 2.539 21.587 15.713 1.00 25.56 119 GLN A C 1
ATOM 589 O O . GLN A 1 112 ? 2.244 22.401 16.590 1.00 25.34 119 GLN A O 1
ATOM 595 N N . CYS A 1 113 ? 3.702 21.615 15.050 1.00 24.82 120 CYS A N 1
ATOM 596 C CA . CYS A 1 113 ? 4.690 22.702 15.223 1.00 23.47 120 CYS A CA 1
ATOM 597 C C . CYS A 1 113 ? 5.403 22.987 13.892 1.00 22.34 120 CYS A C 1
ATOM 598 O O . CYS A 1 113 ? 6.144 22.148 13.378 1.00 22.95 120 CYS A O 1
ATOM 601 N N . MET A 1 114 ? 5.131 24.151 13.298 1.00 20.58 121 MET A N 1
ATOM 602 C CA . MET A 1 114 ? 5.716 24.524 12.002 1.00 19.65 121 MET A CA 1
ATOM 603 C C . MET A 1 114 ? 7.132 25.082 12.128 1.00 18.65 121 MET A C 1
ATOM 604 O O . MET A 1 114 ? 7.451 25.682 13.137 1.00 17.29 121 MET A O 1
ATOM 609 N N . GLU A 1 115 ? 7.968 24.916 11.095 1.00 18.98 122 GLU A N 1
ATOM 610 C CA . GLU A 1 115 ? 9.340 25.474 11.085 1.00 20.08 122 GLU A CA 1
ATOM 611 C C . GLU A 1 115 ? 9.431 26.954 11.464 1.00 19.05 122 GLU A C 1
ATOM 612 O O . GLU A 1 115 ? 10.298 27.345 12.260 1.00 18.99 122 GLU A O 1
ATOM 618 N N . THR A 1 116 ? 8.534 27.782 10.916 1.00 18.92 123 THR A N 1
ATOM 619 C CA . THR A 1 116 ? 8.566 29.224 11.209 1.00 18.30 123 THR A CA 1
ATOM 620 C C . THR A 1 116 ? 8.284 29.518 12.674 1.00 18.16 123 THR A C 1
ATOM 621 O O . THR A 1 116 ? 8.785 30.514 13.205 1.00 17.76 123 THR A O 1
ATOM 625 N N . GLU A 1 117 ? 7.536 28.635 13.347 1.00 17.38 124 GLU A N 1
ATOM 626 C CA . GLU A 1 117 ? 7.306 28.822 14.781 1.00 18.04 124 GLU A CA 1
ATOM 627 C C . GLU A 1 117 ? 8.572 28.582 15.584 1.00 17.06 124 GLU A C 1
ATOM 628 O O . GLU A 1 117 ? 8.851 29.312 16.532 1.00 17.45 124 GLU A O 1
ATOM 634 N N . VAL A 1 118 ? 9.296 27.525 15.223 1.00 16.55 125 VAL A N 1
ATOM 635 C CA . VAL A 1 118 ? 10.587 27.225 15.861 1.00 16.25 125 VAL A CA 1
ATOM 636 C C . VAL A 1 118 ? 11.579 28.381 15.598 1.00 15.82 125 VAL A C 1
ATOM 637 O O . VAL A 1 118 ? 12.217 28.882 16.529 1.00 16.04 125 VAL A O 1
ATOM 641 N N . ILE A 1 119 ? 11.652 28.843 14.346 1.00 15.34 126 ILE A N 1
ATOM 642 C CA . ILE A 1 119 ? 12.549 29.969 13.962 1.00 15.47 126 ILE A CA 1
ATOM 643 C C . ILE A 1 119 ? 12.211 31.246 14.769 1.00 16.05 126 ILE A C 1
ATOM 644 O O . ILE A 1 119 ? 13.109 31.946 15.297 1.00 14.84 126 ILE A O 1
ATOM 649 N N . GLU A 1 120 ? 10.917 31.510 14.928 1.00 15.81 127 GLU A N 1
ATOM 650 C CA . GLU A 1 120 ? 10.497 32.683 15.716 1.00 16.89 127 GLU A CA 1
ATOM 651 C C . GLU A 1 120 ? 10.991 32.560 17.150 1.00 17.03 127 GLU A C 1
ATOM 652 O O . GLU A 1 120 ? 11.550 33.514 17.707 1.00 18.11 127 GLU A O 1
ATOM 658 N N . SER A 1 121 ? 10.735 31.409 17.763 1.00 16.55 128 SER A N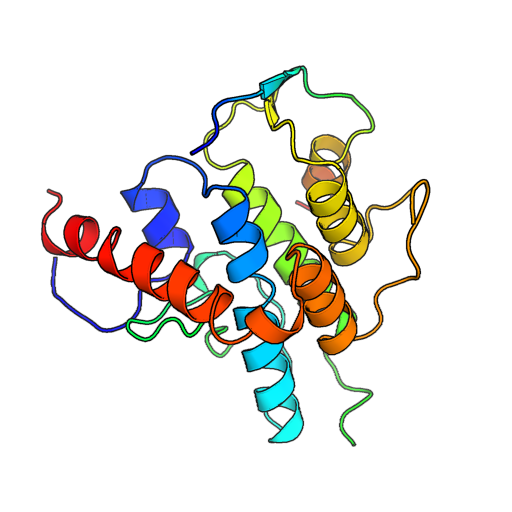 1
ATOM 659 C CA . SER A 1 121 ? 11.112 31.222 19.150 1.00 17.53 128 SER A CA 1
ATOM 660 C C . SER A 1 121 ? 12.636 31.311 19.311 1.00 17.12 128 SER A C 1
ATOM 661 O O . SER A 1 121 ? 13.107 31.857 20.306 1.00 18.08 128 SER A O 1
ATOM 664 N N . LEU A 1 122 ? 13.394 30.802 18.330 1.00 17.05 129 LEU A N 1
ATOM 665 C CA . LEU A 1 122 ? 14.860 30.916 18.361 1.00 16.81 129 LEU A CA 1
ATOM 666 C C . LEU A 1 122 ? 15.315 32.369 18.217 1.00 17.13 129 LEU A C 1
ATOM 667 O O . LEU A 1 122 ? 16.219 32.818 18.931 1.00 17.70 129 LEU A O 1
ATOM 672 N N . GLY A 1 123 ? 14.706 33.092 17.278 1.00 16.59 130 GLY A N 1
ATOM 673 C CA . GLY A 1 123 ? 15.006 34.499 17.064 1.00 17.44 130 GLY A CA 1
ATOM 674 C C . GLY A 1 123 ? 14.850 35.324 18.333 1.00 17.97 130 GLY A C 1
ATOM 675 O O . GLY A 1 123 ? 15.735 36.109 18.684 1.00 18.43 130 GLY A O 1
ATOM 676 N N . ILE A 1 124 ? 13.741 35.125 19.032 1.00 18.03 131 ILE A N 1
ATOM 677 C CA . ILE A 1 124 ? 13.491 35.827 20.295 1.00 18.68 131 ILE A CA 1
ATOM 678 C C . ILE A 1 124 ? 14.566 35.515 21.341 1.00 19.18 131 ILE A C 1
ATOM 679 O O . ILE A 1 124 ? 15.077 36.423 21.993 1.00 18.45 131 ILE A O 1
ATOM 684 N N . ILE A 1 125 ? 14.909 34.241 21.495 1.00 19.24 132 ILE A N 1
ATOM 685 C CA . ILE A 1 125 ? 15.934 33.854 22.489 1.00 20.62 132 ILE A CA 1
ATOM 686 C C . ILE A 1 125 ? 17.320 34.421 22.169 1.00 20.41 132 ILE A C 1
ATOM 687 O O . ILE A 1 125 ? 18.056 34.844 23.085 1.00 20.30 132 ILE A O 1
ATOM 692 N N . ILE A 1 126 ? 17.675 34.447 20.885 1.00 19.88 133 ILE A N 1
ATOM 693 C CA . ILE A 1 126 ? 18.950 35.040 20.449 1.00 20.32 133 ILE A CA 1
ATOM 694 C C . ILE A 1 126 ? 18.990 36.549 20.751 1.00 19.96 133 ILE A C 1
ATOM 695 O O . ILE A 1 126 ? 20.012 37.077 21.200 1.00 18.86 133 ILE A O 1
ATOM 700 N N . TYR A 1 127 ? 17.881 37.250 20.524 1.00 19.98 134 TYR A N 1
ATOM 701 C CA . TYR A 1 127 ? 17.870 38.682 20.870 1.00 21.35 134 TYR A CA 1
ATOM 702 C C . TYR A 1 127 ? 18.004 38.900 22.380 1.00 21.94 134 TYR A C 1
ATOM 703 O O . TYR A 1 127 ? 18.727 39.788 22.830 1.00 20.84 134 TYR A O 1
ATOM 712 N N . LYS A 1 128 ? 17.300 38.091 23.166 1.00 22.26 135 LYS A N 1
ATOM 713 C CA . LYS A 1 128 ? 17.474 38.148 24.618 1.00 23.21 135 LYS A CA 1
ATOM 714 C C . LYS A 1 128 ? 18.940 37.943 25.067 1.00 22.87 135 LYS A C 1
ATOM 715 O O . LYS A 1 128 ? 19.411 38.611 25.978 1.00 23.07 135 LYS A O 1
ATOM 721 N N . ALA A 1 129 ? 19.629 37.001 24.439 1.00 21.21 136 ALA A N 1
ATOM 722 C CA . ALA A 1 129 ? 21.064 36.770 24.667 1.00 20.98 136 ALA A CA 1
ATOM 723 C C . ALA A 1 129 ? 21.939 37.972 24.305 1.00 21.14 136 ALA A C 1
ATOM 724 O O . ALA A 1 129 ? 22.904 38.276 25.023 1.00 20.71 136 ALA A O 1
ATOM 726 N N . LEU A 1 130 ? 21.603 38.651 23.203 1.00 20.13 137 LEU A N 1
ATOM 727 C CA . LEU A 1 130 ? 22.305 39.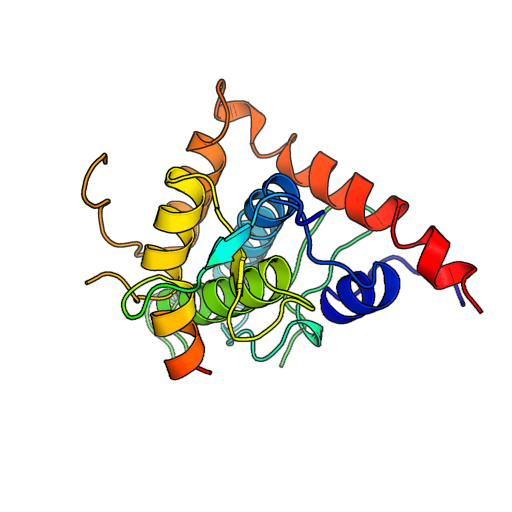887 22.808 1.00 21.03 137 LEU A CA 1
ATOM 728 C C . LEU A 1 130 ? 21.977 41.072 23.727 1.00 21.73 137 LEU A C 1
ATOM 729 O O . LEU A 1 130 ? 22.760 42.024 23.838 1.00 23.33 137 LEU A O 1
ATOM 734 N N . ASP A 1 131 ? 20.825 41.011 24.376 1.00 22.74 138 ASP A N 1
ATOM 735 C CA . ASP A 1 131 ? 20.351 42.109 25.244 1.00 25.24 138 ASP A CA 1
ATOM 736 C C . ASP A 1 131 ? 20.639 41.829 26.728 1.00 26.29 138 ASP A C 1
ATOM 737 O O . ASP A 1 131 ? 20.296 42.636 27.604 1.00 27.01 138 ASP A O 1
ATOM 742 N N . TYR A 1 132 ? 21.282 40.690 26.999 1.00 27.57 139 TYR A N 1
ATOM 743 C CA . TYR A 1 132 ? 21.442 40.199 28.367 1.00 29.20 139 TYR A CA 1
ATOM 744 C C . TYR A 1 132 ? 22.071 41.241 29.287 1.00 30.44 139 TYR A C 1
ATOM 745 O O . TYR A 1 132 ? 23.170 41.738 29.038 1.00 30.12 139 TYR A O 1
ATOM 754 N N . GLY A 1 133 ? 21.340 41.576 30.340 1.00 32.46 140 GLY A N 1
ATOM 755 C CA . GLY A 1 133 ? 21.846 42.461 31.373 1.00 34.69 140 GLY A CA 1
ATOM 756 C C . GLY A 1 133 ? 21.749 43.945 31.078 1.00 36.41 140 GLY A C 1
ATOM 757 O O . GLY A 1 133 ? 22.135 44.755 31.922 1.00 37.43 140 GLY A O 1
ATOM 758 N N . LEU A 1 134 ? 21.249 44.317 29.896 1.00 36.68 141 LEU A N 1
ATOM 759 C CA . LEU A 1 134 ? 21.081 45.740 29.569 1.00 38.54 141 LEU A CA 1
ATOM 760 C C . LEU A 1 134 ? 19.848 46.317 30.257 1.00 39.98 141 LEU A C 1
ATOM 761 O O . LEU A 1 134 ? 18.872 45.603 30.510 1.00 39.36 141 LEU A O 1
ATOM 766 N N . LYS A 1 135 ? 19.910 47.607 30.575 1.00 41.78 142 LYS A N 1
ATOM 767 C CA . LYS A 1 135 ? 18.793 48.289 31.215 1.00 43.74 142 LYS A CA 1
ATOM 768 C C . LYS A 1 135 ? 17.662 48.439 30.206 1.00 43.78 142 LYS A C 1
ATOM 769 O O . LYS A 1 135 ? 17.894 48.436 28.988 1.00 42.63 142 LYS A O 1
ATOM 775 N N . GLU A 1 136 ? 16.439 48.557 30.713 1.00 44.92 143 GLU A N 1
ATOM 776 C CA . GLU A 1 136 ? 15.263 48.614 29.852 1.00 45.37 143 GLU A CA 1
ATOM 777 C C . GLU A 1 136 ? 15.276 49.815 28.912 1.00 45.65 143 GLU A C 1
ATOM 778 O O . GLU A 1 136 ? 14.733 49.746 27.811 1.00 45.28 143 GLU A O 1
ATOM 784 N N . ASN A 1 137 ? 15.910 50.901 29.347 1.00 46.43 144 ASN A N 1
ATOM 785 C CA . ASN A 1 137 ? 16.002 52.122 28.546 1.00 47.20 144 ASN A CA 1
ATOM 786 C C . ASN A 1 137 ? 17.208 52.180 27.590 1.00 46.40 144 ASN A C 1
ATOM 787 O O . ASN A 1 137 ? 17.378 53.160 26.855 1.00 46.71 144 ASN A O 1
ATOM 792 N N . GLU A 1 138 ? 18.023 51.122 27.583 1.00 45.12 145 GLU A N 1
ATOM 793 C CA . GLU A 1 138 ? 19.131 51.000 26.632 1.00 44.38 145 GLU A CA 1
ATOM 794 C C . GLU A 1 138 ? 18.797 49.959 25.574 1.00 42.40 145 GLU A C 1
ATOM 795 O O . GLU A 1 138 ? 18.036 49.020 25.816 1.00 41.04 145 GLU A O 1
ATOM 801 N N . GLU A 1 139 ? 19.404 50.120 24.407 1.00 41.36 146 GLU A N 1
ATOM 802 C CA . GLU A 1 139 ? 19.232 49.173 23.326 1.00 39.97 146 GLU A CA 1
ATOM 803 C C . GLU A 1 139 ? 20.572 48.993 22.655 1.00 39.05 146 GLU A C 1
ATOM 804 O O . GLU A 1 139 ? 21.316 49.958 22.447 1.00 39.43 146 GLU A O 1
ATOM 810 N N . ARG A 1 140 ? 20.869 47.754 22.304 1.00 37.26 147 ARG A N 1
ATOM 811 C CA . ARG A 1 140 ? 22.105 47.458 21.626 1.00 36.58 147 ARG A CA 1
ATOM 812 C C . ARG A 1 140 ? 22.058 47.850 20.156 1.00 36.30 147 ARG A C 1
ATOM 813 O O . ARG A 1 140 ? 21.072 47.598 19.459 1.00 36.13 147 ARG A O 1
ATOM 821 N N . GLU A 1 141 ? 23.137 48.463 19.695 1.00 36.38 148 GLU A N 1
ATOM 822 C CA . GLU A 1 141 ? 23.230 48.887 18.318 1.00 36.78 148 GLU A CA 1
ATOM 823 C C . GLU A 1 141 ? 23.809 47.746 17.492 1.00 34.65 148 GLU A C 1
ATOM 824 O O . GLU A 1 141 ? 25.024 47.579 17.420 1.00 35.03 148 GLU A O 1
ATOM 830 N N . LEU A 1 142 ? 22.933 46.953 16.885 1.00 32.60 149 LEU A N 1
ATOM 831 C CA . LEU A 1 142 ? 23.367 45.815 16.073 1.00 30.77 149 LEU A CA 1
ATOM 832 C C . LEU A 1 142 ? 23.700 46.2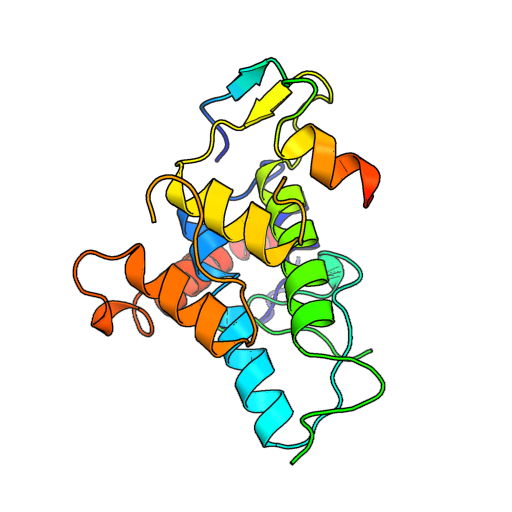20 14.641 1.00 30.67 149 LEU A C 1
ATOM 833 O O . LEU A 1 142 ? 23.125 47.170 14.106 1.00 30.99 149 LEU A O 1
ATOM 838 N N . SER A 1 143 ? 24.596 45.475 13.997 1.00 29.17 150 SER A N 1
ATOM 839 C CA . SER A 1 143 ? 24.847 45.712 12.576 1.00 29.13 150 SER A CA 1
ATOM 840 C C . SER A 1 143 ? 23.523 45.513 11.827 1.00 28.30 150 SER A C 1
ATOM 841 O O . SER A 1 143 ? 22.749 44.600 12.158 1.00 27.27 150 SER A O 1
ATOM 844 N N . PRO A 1 144 ? 23.251 46.362 10.826 1.00 28.54 151 PRO A N 1
ATOM 845 C CA . PRO A 1 144 ? 21.989 46.231 10.087 1.00 28.09 151 PRO A CA 1
ATOM 846 C C . PRO A 1 144 ? 21.637 44.801 9.605 1.00 26.69 151 PRO A C 1
ATOM 847 O O . PRO A 1 144 ? 20.475 44.410 9.745 1.00 25.21 151 PRO A O 1
ATOM 851 N N . PRO A 1 145 ? 22.612 44.024 9.057 1.00 25.27 152 PRO A N 1
ATOM 852 C CA . PRO A 1 145 ? 22.210 42.688 8.586 1.00 24.35 152 PRO A CA 1
ATOM 853 C C . PRO A 1 145 ? 21.797 41.715 9.702 1.00 22.85 152 PRO A C 1
ATOM 854 O O . PRO A 1 145 ? 20.947 40.861 9.463 1.00 21.35 152 PRO A O 1
ATOM 858 N N . LEU A 1 146 ? 22.396 41.843 10.886 1.00 22.81 153 LEU A N 1
ATOM 859 C CA . LEU A 1 146 ? 22.014 41.019 12.051 1.00 22.89 153 LEU A CA 1
ATOM 860 C C . LEU A 1 146 ? 20.645 41.447 12.579 1.00 23.63 153 LEU A C 1
ATOM 861 O O . LEU A 1 146 ? 19.791 40.593 12.909 1.00 23.33 153 LEU A O 1
ATOM 866 N N . GLU A 1 147 ? 20.432 42.763 12.667 1.00 24.52 154 GLU A N 1
ATOM 867 C CA . GLU A 1 147 ? 19.129 43.271 13.078 1.00 25.31 154 GLU A CA 1
ATOM 868 C C . GLU A 1 147 ? 18.050 42.777 12.124 1.00 25.15 154 GLU A C 1
ATOM 869 O O . GLU A 1 147 ? 16.996 42.320 12.565 1.00 25.29 154 GLU A O 1
ATOM 875 N N . GLN A 1 148 ? 18.332 42.833 10.824 1.00 25.11 155 GLN A N 1
ATOM 876 C CA . GLN A 1 148 ? 17.386 42.361 9.824 1.00 25.55 155 GLN A CA 1
ATOM 877 C C . GLN A 1 148 ? 17.077 40.867 9.955 1.00 23.79 155 GLN A C 1
ATOM 878 O O . GLN A 1 148 ? 15.907 40.464 9.848 1.00 23.00 155 GLN A O 1
ATOM 884 N N . LEU A 1 149 ? 18.125 40.057 10.132 1.00 22.17 156 LEU A N 1
ATOM 885 C CA . LEU A 1 149 ? 17.948 38.616 10.329 1.00 21.00 156 LEU A CA 1
ATOM 886 C C . LEU A 1 149 ? 16.978 38.365 11.472 1.00 19.84 156 LEU A C 1
ATOM 887 O O . LEU A 1 149 ? 16.005 37.613 11.326 1.00 18.22 156 LEU A O 1
ATOM 892 N N . ILE A 1 150 ? 17.218 39.032 12.596 1.00 19.43 157 ILE A N 1
ATOM 893 C CA . ILE A 1 150 ? 16.422 38.800 13.792 1.00 20.87 157 ILE A CA 1
ATOM 894 C C . ILE A 1 150 ? 14.969 39.302 13.621 1.00 21.42 157 ILE A C 1
ATOM 895 O O . ILE A 1 150 ? 14.027 38.606 14.019 1.00 20.89 157 ILE A O 1
ATOM 900 N N . ASP A 1 151 ? 14.803 40.478 13.002 1.00 21.77 158 ASP A N 1
ATOM 901 C CA . ASP A 1 151 ? 13.476 41.074 12.717 1.00 23.42 158 ASP A CA 1
ATOM 902 C C . ASP A 1 151 ? 12.623 40.075 11.931 1.00 22.89 158 ASP A C 1
ATOM 903 O O . ASP A 1 151 ? 11.442 39.870 12.238 1.00 22.01 158 ASP A O 1
ATOM 908 N N . HIS A 1 152 ? 13.242 39.436 10.934 1.00 22.21 159 HIS A N 1
ATOM 909 C CA . HIS A 1 152 ? 12.544 38.486 10.069 1.00 22.44 159 HIS A CA 1
ATOM 910 C C . HIS A 1 152 ? 12.322 37.113 10.735 1.00 21.99 159 HIS A C 1
ATOM 911 O O . HIS A 1 152 ? 11.266 36.499 10.555 1.00 23.16 159 HIS A O 1
ATOM 918 N N . MET A 1 153 ? 13.288 36.662 11.530 1.00 20.04 160 MET A N 1
ATOM 919 C CA . MET A 1 153 ? 13.122 35.429 12.329 1.00 20.29 160 MET A CA 1
ATOM 920 C C . MET A 1 153 ? 11.952 35.572 13.287 1.00 20.87 160 MET A C 1
ATOM 921 O O . MET A 1 153 ? 11.092 34.698 13.362 1.00 20.92 160 MET A O 1
ATOM 926 N N . ALA A 1 154 ? 11.924 36.697 13.993 1.00 21.31 161 ALA A N 1
ATOM 927 C CA . ALA A 1 154 ? 10.957 36.905 15.064 1.00 23.46 161 ALA A CA 1
ATOM 928 C C . ALA A 1 154 ? 9.588 37.398 14.574 1.00 25.72 161 ALA A C 1
ATOM 929 O O . ALA A 1 154 ? 8.672 37.543 15.384 1.00 26.04 161 ALA A O 1
ATOM 931 N N . ASN A 1 155 ? 9.452 37.627 13.262 1.00 27.60 162 ASN A N 1
ATOM 932 C CA . ASN A 1 155 ? 8.218 38.161 12.650 1.00 31.05 162 ASN A CA 1
ATOM 933 C C . ASN A 1 155 ? 7.832 39.496 13.267 1.00 32.88 162 ASN A C 1
ATOM 934 O O . ASN A 1 155 ? 6.652 39.740 13.559 1.00 34.44 162 ASN A O 1
ATOM 939 N N . THR A 1 156 ? 8.825 40.354 13.482 1.00 34.30 163 THR A N 1
ATOM 940 C CA . THR A 1 156 ? 8.593 41.670 14.071 1.00 36.85 163 THR A CA 1
ATOM 941 C C . THR A 1 156 ? 8.665 42.774 13.011 1.00 38.98 163 THR A C 1
ATOM 942 O O . THR A 1 156 ? 8.522 43.963 13.325 1.00 39.80 163 THR A O 1
ATOM 946 N N . VAL A 1 157 ? 8.874 42.374 11.757 1.00 40.54 164 VAL A N 1
ATOM 947 C CA . VAL A 1 157 ? 9.069 43.322 10.656 1.00 43.26 164 VAL A CA 1
ATOM 948 C C . VAL A 1 157 ? 7.793 44.125 10.369 1.00 45.11 164 VAL A C 1
ATOM 949 O O . VAL A 1 157 ? 6.712 43.556 10.190 1.00 45.43 164 VAL A O 1
ATOM 953 N N . GLU A 1 158 ? 7.930 45.447 10.376 1.00 47.36 165 GLU A N 1
ATOM 954 C CA . GLU A 1 158 ? 6.801 46.350 10.134 1.00 49.54 165 GLU A CA 1
ATOM 955 C C . GLU A 1 158 ? 6.983 47.074 8.803 1.00 50.66 165 GLU A C 1
ATOM 956 O O . GLU A 1 158 ? 8.059 47.019 8.195 1.00 51.31 165 GLU A O 1
ATOM 962 N N . GLU A 1 179 ? 17.852 43.972 -0.747 1.00 57.87 186 GLU A N 1
ATOM 963 C CA . GLU A 1 179 ? 17.912 43.584 0.664 1.00 56.68 186 GLU A CA 1
ATOM 964 C C . GLU A 1 179 ? 17.993 44.783 1.621 1.00 56.82 186 GLU A C 1
ATOM 965 O O . GLU A 1 179 ? 17.765 44.634 2.828 1.00 55.99 186 GLU A O 1
ATOM 967 N N . LYS A 1 180 ? 18.306 45.961 1.074 1.00 57.52 187 LYS A N 1
ATOM 968 C CA . LYS A 1 180 ? 18.563 47.173 1.869 1.00 57.54 187 LYS A CA 1
ATOM 969 C C . LYS A 1 180 ? 17.354 47.722 2.649 1.00 57.18 187 LYS A C 1
ATOM 970 O O . LYS A 1 180 ? 17.531 48.393 3.671 1.00 57.41 187 LYS A O 1
ATOM 972 N N . ARG A 1 181 ? 16.139 47.450 2.170 1.00 56.31 188 ARG A N 1
ATOM 973 C CA . ARG A 1 181 ? 14.922 47.852 2.889 1.00 55.37 188 ARG A CA 1
ATOM 974 C C . ARG A 1 181 ? 14.270 46.676 3.623 1.00 53.33 188 ARG A C 1
ATOM 975 O O . ARG A 1 181 ? 14.068 46.737 4.842 1.00 52.97 188 ARG A O 1
ATOM 977 N N . LYS A 1 182 ? 13.933 45.622 2.875 1.00 51.51 189 LYS A N 1
ATOM 978 C CA . LYS A 1 182 ? 13.328 44.407 3.433 1.00 49.10 189 LYS A CA 1
ATOM 979 C C . LYS A 1 182 ? 13.769 43.168 2.649 1.00 47.35 189 LYS A C 1
ATOM 980 O O . LYS A 1 182 ? 13.909 43.219 1.427 1.00 47.21 189 LYS A O 1
ATOM 986 N N . ILE A 1 183 ? 13.988 42.065 3.363 1.00 45.26 190 ILE A N 1
ATOM 987 C CA . ILE A 1 183 ? 14.371 40.790 2.740 1.00 43.77 190 ILE A CA 1
ATOM 988 C C . ILE A 1 183 ? 13.124 39.909 2.529 1.00 43.22 190 ILE A C 1
ATOM 989 O O . ILE A 1 183 ? 12.062 40.189 3.106 1.00 43.40 190 ILE A O 1
ATOM 994 N N . SER A 1 184 ? 13.242 38.871 1.693 1.00 42.33 191 SER A N 1
ATOM 995 C CA . SER A 1 184 ? 12.130 37.933 1.452 1.00 41.54 191 SER A CA 1
ATOM 996 C C . SER A 1 184 ? 11.757 37.285 2.785 1.00 39.73 191 SER A C 1
ATOM 997 O O . SER A 1 184 ? 12.594 37.210 3.687 1.00 39.44 191 SER A O 1
ATOM 1000 N N . ALA A 1 185 ? 10.508 36.850 2.940 1.00 38.40 192 ALA A N 1
ATOM 1001 C CA . ALA A 1 185 ? 10.133 36.238 4.207 1.00 36.27 192 ALA A CA 1
ATOM 1002 C C . ALA A 1 185 ? 10.826 34.880 4.379 1.00 34.28 192 ALA A C 1
ATOM 1003 O O . ALA A 1 185 ? 11.012 34.114 3.423 1.00 35.30 192 ALA A O 1
ATOM 1005 N N . ILE A 1 186 ? 11.234 34.614 5.610 1.00 31.74 193 ILE A N 1
ATOM 1006 C CA . ILE A 1 186 ? 11.915 33.378 5.961 1.00 28.82 193 ILE A CA 1
ATOM 1007 C C . ILE A 1 186 ? 10.873 32.283 6.058 1.00 27.82 193 ILE A C 1
ATOM 1008 O O . ILE A 1 186 ? 9.898 32.420 6.805 1.00 26.81 193 ILE A O 1
ATOM 1013 N N . ARG A 1 187 ? 11.049 31.222 5.273 1.00 26.47 194 ARG A N 1
ATOM 1014 C CA . ARG A 1 187 ? 10.099 30.107 5.272 1.00 26.34 194 ARG A CA 1
ATOM 1015 C C . ARG A 1 187 ? 10.643 28.803 5.881 1.00 24.96 194 ARG A C 1
ATOM 1016 O O . ARG A 1 187 ? 9.851 27.893 6.184 1.00 24.84 194 ARG A O 1
ATOM 1024 N N . SER A 1 188 ? 11.967 28.703 6.043 1.00 23.24 195 SER A N 1
ATOM 1025 C CA . SER A 1 188 ? 12.629 27.427 6.387 1.00 21.97 195 SER A CA 1
ATOM 1026 C C . SER A 1 188 ? 13.944 27.607 7.135 1.00 20.71 195 SER A C 1
ATOM 1027 O O . SER A 1 188 ? 14.551 28.684 7.122 1.00 19.52 195 SER A O 1
ATOM 1030 N N . TYR A 1 189 ? 14.392 26.524 7.770 1.00 19.45 196 TYR A N 1
ATOM 1031 C CA . TYR A 1 189 ? 15.705 26.509 8.393 1.00 18.98 196 TYR A CA 1
ATOM 1032 C C . TYR A 1 189 ? 16.788 26.883 7.394 1.00 19.20 196 TYR A C 1
ATOM 1033 O O . TYR A 1 189 ? 17.729 27.632 7.724 1.00 18.90 196 TYR A O 1
ATOM 1042 N N . ARG A 1 190 ? 16.659 26.382 6.166 1.00 19.88 197 ARG A N 1
ATOM 1043 C CA . ARG A 1 190 ? 17.672 26.650 5.133 1.00 20.81 197 ARG A CA 1
ATOM 1044 C C . ARG A 1 190 ? 17.748 28.147 4.826 1.00 19.81 197 ARG A C 1
ATOM 1045 O O . ARG A 1 190 ? 18.835 28.681 4.630 1.00 18.86 197 ARG A O 1
ATOM 1053 N N . ASP A 1 191 ? 16.596 28.820 4.827 1.00 19.50 198 ASP A N 1
ATOM 1054 C CA . ASP A 1 191 ? 16.543 30.268 4.588 1.00 19.53 198 ASP A CA 1
ATOM 1055 C C . ASP A 1 191 ? 17.373 31.022 5.621 1.00 18.42 198 ASP A C 1
ATOM 1056 O O . ASP A 1 191 ? 18.108 31.941 5.265 1.00 18.51 198 ASP A O 1
ATOM 1061 N N . VAL A 1 192 ? 17.235 30.636 6.886 1.00 17.11 199 VAL A N 1
ATOM 1062 C CA . VAL A 1 192 ? 18.011 31.263 7.968 1.00 17.43 199 VAL A CA 1
ATOM 1063 C C . VAL A 1 192 ? 19.515 30.974 7.760 1.00 16.94 199 VAL A C 1
ATOM 1064 O O . VAL A 1 192 ? 20.359 31.871 7.869 1.00 17.66 199 VAL A O 1
ATOM 1068 N N . MET A 1 193 ? 19.847 29.723 7.471 1.00 16.75 200 MET A N 1
ATOM 1069 C CA . MET A 1 193 ? 21.255 29.349 7.298 1.00 17.28 200 MET A CA 1
ATOM 1070 C C . MET A 1 193 ? 21.903 30.116 6.153 1.00 18.16 200 MET A C 1
ATOM 1071 O O . MET A 1 193 ? 23.051 30.517 6.241 1.00 18.10 200 MET A O 1
ATOM 1076 N N . LYS A 1 194 ? 21.152 30.331 5.081 1.00 18.76 201 LYS A N 1
ATOM 1077 C CA . LYS A 1 194 ? 21.677 31.062 3.909 1.00 19.61 201 LYS A CA 1
ATOM 1078 C C . LYS A 1 194 ? 21.951 32.532 4.247 1.00 19.41 201 LYS A C 1
ATOM 1079 O O . LYS A 1 194 ? 22.954 33.102 3.808 1.00 19.23 201 LYS A O 1
ATOM 1085 N N . LEU A 1 195 ? 21.079 33.141 5.049 1.00 18.33 202 LEU A N 1
ATOM 1086 C CA . LEU A 1 195 ? 21.325 34.510 5.547 1.00 17.95 202 LEU A CA 1
ATOM 1087 C C . LEU A 1 195 ? 22.561 34.604 6.461 1.00 17.92 202 LEU A C 1
ATOM 1088 O O . LEU A 1 195 ? 23.327 35.564 6.389 1.00 19.19 202 LEU A O 1
ATOM 1093 N N . CYS A 1 196 ? 22.765 33.604 7.318 1.00 17.11 203 CYS A N 1
ATOM 1094 C CA . CYS A 1 196 ? 23.983 33.565 8.152 1.00 16.66 203 CYS A CA 1
ATOM 1095 C C . CYS A 1 196 ? 25.237 33.355 7.310 1.00 16.93 203 CYS A C 1
ATOM 1096 O O . CYS A 1 196 ? 26.275 33.919 7.608 1.00 17.81 203 CYS A O 1
ATOM 1099 N N . ALA A 1 197 ? 25.141 32.543 6.265 1.00 17.28 204 ALA A N 1
ATOM 1100 C CA . ALA A 1 197 ? 26.301 32.313 5.403 1.00 18.53 204 ALA A CA 1
ATOM 1101 C C . ALA A 1 197 ? 26.663 33.600 4.667 1.00 19.50 204 ALA A C 1
ATOM 1102 O O . ALA A 1 197 ? 27.842 33.911 4.464 1.00 20.26 204 ALA A O 1
ATOM 1104 N N . ALA A 1 198 ? 25.642 34.376 4.320 1.00 20.33 205 ALA A N 1
ATOM 1105 C CA . ALA A 1 198 ? 25.837 35.644 3.625 1.00 21.54 205 ALA A CA 1
ATOM 1106 C C . ALA A 1 198 ? 26.583 36.710 4.456 1.00 22.48 205 ALA A C 1
ATOM 1107 O O . ALA A 1 198 ? 27.091 37.691 3.896 1.00 22.72 205 ALA A O 1
ATOM 1109 N N . HIS A 1 199 ? 26.633 36.536 5.779 1.00 21.22 206 HIS A N 1
ATOM 1110 C CA . HIS A 1 199 ? 27.461 37.388 6.669 1.00 21.93 206 HIS A CA 1
ATOM 1111 C C . HIS A 1 199 ? 28.964 37.271 6.367 1.00 22.46 206 HIS A C 1
ATOM 1112 O O . HIS A 1 199 ? 29.753 38.169 6.698 1.00 23.38 206 HIS A O 1
ATOM 1119 N N . LEU A 1 200 ? 29.356 36.179 5.713 1.00 22.41 207 LEU A N 1
ATOM 1120 C CA . LEU A 1 200 ? 30.767 35.904 5.426 1.00 22.25 207 LEU A CA 1
ATOM 1121 C C . LEU A 1 200 ? 31.132 36.303 3.994 1.00 24.18 207 LEU A C 1
ATOM 1122 O O . LEU A 1 200 ? 30.314 36.143 3.080 1.00 24.32 207 LEU A O 1
ATOM 1127 N N . PRO A 1 201 ? 32.360 36.819 3.794 1.00 25.28 208 PRO A N 1
ATOM 1128 C CA . PRO A 1 201 ? 32.852 37.202 2.455 1.00 26.52 208 PRO A CA 1
ATOM 1129 C C . PRO A 1 201 ? 32.878 36.020 1.478 1.00 26.79 208 PRO A C 1
ATOM 1130 O O . PRO A 1 201 ? 32.639 36.195 0.276 1.00 27.25 208 PRO A O 1
ATOM 1134 N N . THR A 1 202 ? 33.159 34.828 2.005 1.00 25.28 209 THR A N 1
ATOM 1135 C CA . THR A 1 202 ? 33.165 33.606 1.217 1.00 25.30 209 THR A CA 1
ATOM 1136 C C . THR A 1 202 ? 32.175 32.666 1.892 1.00 24.55 209 THR A C 1
ATOM 1137 O O . THR A 1 202 ? 32.483 32.091 2.933 1.00 23.51 209 THR A O 1
ATOM 1141 N N . GLU A 1 203 ? 30.980 32.541 1.307 1.00 24.19 210 GLU A N 1
ATOM 1142 C CA . GLU A 1 203 ? 29.858 31.884 1.979 1.00 23.78 210 GLU A CA 1
ATOM 1143 C C . GLU A 1 203 ? 30.098 30.406 2.233 1.00 22.81 210 GLU A C 1
ATOM 1144 O O . GLU A 1 203 ? 29.597 29.860 3.212 1.00 22.56 210 GLU A O 1
ATOM 1150 N N . SER A 1 204 ? 30.871 29.767 1.355 1.00 22.69 211 SER A N 1
ATOM 1151 C CA . SER A 1 204 ? 31.222 28.351 1.531 1.00 22.68 211 SER A CA 1
ATOM 1152 C C . SER A 1 204 ? 32.095 28.084 2.778 1.00 21.58 211 SER A C 1
ATOM 1153 O O . SER A 1 204 ? 32.300 26.929 3.152 1.00 22.18 211 SER A O 1
ATOM 1156 N N . ASP A 1 205 ? 32.568 29.144 3.431 1.00 20.25 212 ASP A N 1
ATOM 1157 C CA . ASP A 1 205 ? 33.272 29.004 4.717 1.00 20.15 212 ASP A CA 1
ATOM 1158 C C . ASP A 1 205 ? 32.321 28.775 5.900 1.00 18.73 212 ASP A C 1
ATOM 1159 O O . ASP A 1 205 ? 32.774 28.457 7.003 1.00 16.95 212 ASP A O 1
ATOM 1164 N N . ALA A 1 206 ? 31.013 28.953 5.678 1.00 17.75 213 ALA A N 1
ATOM 1165 C CA . ALA A 1 206 ? 30.057 28.964 6.792 1.00 17.25 213 ALA A CA 1
ATOM 1166 C C . ALA A 1 206 ? 30.070 27.729 7.710 1.00 17.32 213 ALA A C 1
ATOM 1167 O O . ALA A 1 206 ? 30.113 27.893 8.916 1.00 16.55 213 ALA A O 1
ATOM 1169 N N . PRO A 1 207 ? 30.029 26.503 7.142 1.00 17.68 214 PRO A N 1
ATOM 1170 C CA . PRO A 1 207 ? 29.948 25.303 8.002 1.00 17.84 214 PRO A CA 1
ATOM 1171 C C . PRO A 1 207 ? 31.140 25.225 8.956 1.00 17.59 214 PRO A C 1
ATOM 1172 O O . PRO A 1 207 ? 30.972 25.027 10.164 1.00 18.12 214 PRO A O 1
ATOM 1176 N N . ASN A 1 208 ? 32.337 25.421 8.425 1.00 19.42 215 ASN A N 1
ATOM 1177 C CA A ASN A 1 208 ? 33.549 25.376 9.251 0.50 19.21 215 ASN A CA 1
ATOM 1178 C CA B ASN A 1 208 ? 33.512 25.343 9.273 0.50 19.47 215 ASN A CA 1
ATOM 1179 C C . ASN A 1 208 ? 33.603 26.532 10.233 1.00 17.51 215 ASN A C 1
ATOM 1180 O O . ASN A 1 208 ? 33.984 26.366 11.392 1.00 16.30 215 ASN A O 1
ATOM 1189 N N . HIS A 1 209 ? 33.245 27.729 9.752 1.00 15.54 216 HIS A N 1
ATOM 1190 C CA . HIS A 1 209 ? 33.372 28.942 10.555 1.00 14.29 216 HIS A CA 1
ATOM 1191 C C . HIS A 1 209 ? 32.456 28.939 11.775 1.00 13.63 216 HIS A C 1
ATOM 1192 O O . HIS A 1 209 ? 32.887 29.227 12.914 1.00 13.55 216 HIS A O 1
ATOM 1199 N N . TYR A 1 210 ? 31.200 28.617 11.539 1.00 13.79 217 TYR A N 1
ATOM 1200 C CA . TYR A 1 210 ? 30.231 28.697 12.632 1.00 13.68 217 TYR A CA 1
ATOM 1201 C C . TYR A 1 210 ? 30.458 27.589 13.651 1.00 14.09 217 TYR A C 1
ATOM 1202 O O . TYR A 1 210 ? 30.228 27.798 14.849 1.00 14.68 217 TYR A O 1
ATOM 1211 N N . GLN A 1 211 ? 30.973 26.447 13.200 1.00 14.14 218 GLN A N 1
ATOM 1212 C CA . GLN A 1 211 ? 31.413 25.408 14.158 1.00 15.84 218 GLN A CA 1
ATOM 1213 C C . GLN A 1 211 ? 32.581 25.939 15.029 1.00 15.85 218 GLN A C 1
ATOM 1214 O O . GLN A 1 211 ? 32.587 25.765 16.254 1.00 15.58 218 GLN A O 1
ATOM 1220 N N . ALA A 1 212 ? 33.556 26.586 14.388 1.00 15.48 219 ALA A N 1
ATOM 1221 C CA . ALA A 1 212 ? 34.717 27.130 15.112 1.00 15.89 219 ALA A CA 1
ATOM 1222 C C . ALA A 1 212 ? 34.306 28.199 16.124 1.00 14.92 219 ALA A C 1
ATOM 1223 O O . ALA A 1 212 ? 34.891 28.267 17.201 1.00 14.31 219 ALA A O 1
ATOM 1225 N N . VAL A 1 213 ? 33.324 29.033 15.772 1.00 13.78 220 VAL A N 1
ATOM 1226 C CA . VAL A 1 213 ? 32.837 30.061 16.692 1.00 15.21 220 VAL A CA 1
ATOM 1227 C C . VAL A 1 213 ? 32.251 29.423 17.974 1.00 15.74 220 VAL A C 1
ATOM 1228 O O . VAL A 1 213 ? 32.574 29.837 19.097 1.00 16.74 220 VAL A O 1
ATOM 1232 N N . CYS A 1 214 ? 31.373 28.445 17.804 1.00 15.85 221 CYS A N 1
ATOM 1233 C CA . CYS A 1 214 ? 30.732 27.777 18.957 1.00 16.61 221 CYS A CA 1
ATOM 1234 C C . CYS A 1 214 ? 31.718 26.893 19.738 1.00 17.17 221 CYS A C 1
ATOM 1235 O O . CYS A 1 214 ? 31.606 26.769 20.958 1.00 17.52 221 CYS A O 1
ATOM 1238 N N . ARG A 1 215 ? 32.686 26.289 19.037 1.00 16.50 222 ARG A N 1
ATOM 1239 C CA . ARG A 1 215 ? 33.768 25.554 19.711 1.00 18.35 222 ARG A CA 1
ATOM 1240 C C . ARG A 1 215 ? 34.517 26.474 20.673 1.00 18.02 222 ARG A C 1
ATOM 1241 O O . ARG A 1 215 ? 34.828 26.070 21.807 1.00 18.86 222 ARG A O 1
ATOM 1249 N N . ALA A 1 216 ? 34.840 27.690 20.218 1.00 17.58 223 ALA A N 1
ATOM 1250 C CA . ALA A 1 216 ? 35.563 28.656 21.076 1.00 18.24 223 ALA A CA 1
ATOM 1251 C C . ALA A 1 216 ? 34.686 29.137 22.224 1.00 18.06 223 ALA A C 1
ATOM 1252 O O . ALA A 1 216 ? 35.172 29.281 23.354 1.00 18.07 223 ALA A O 1
ATOM 1254 N N . LEU A 1 217 ? 33.402 29.371 21.940 1.00 17.87 224 LEU A N 1
ATOM 1255 C CA . LEU A 1 217 ? 32.458 29.840 22.970 1.00 18.08 224 LEU A CA 1
ATOM 1256 C C . LEU A 1 217 ? 32.352 28.777 24.073 1.00 17.85 224 LEU A C 1
ATOM 1257 O O . LEU A 1 217 ? 32.338 29.114 25.261 1.00 18.80 224 LEU A O 1
ATOM 1262 N N . PHE A 1 218 ? 32.287 27.502 23.677 1.00 17.00 225 PHE A N 1
ATOM 1263 C CA . PHE A 1 218 ? 32.243 26.409 24.652 1.00 16.95 225 PHE A CA 1
ATOM 1264 C C . PHE A 1 218 ? 33.531 26.400 25.481 1.00 17.43 225 PHE A C 1
ATOM 1265 O O . PHE A 1 218 ? 33.479 26.352 26.710 1.00 18.29 225 PHE A O 1
ATOM 1273 N N . ALA A 1 219 ? 34.681 26.430 24.811 1.00 17.62 226 ALA A N 1
ATOM 1274 C CA . ALA A 1 219 ? 35.965 26.297 25.539 1.00 19.56 226 ALA A CA 1
ATOM 1275 C C . ALA A 1 219 ? 36.116 27.420 26.572 1.00 19.90 226 ALA A C 1
ATOM 1276 O O . ALA A 1 219 ? 36.534 27.191 27.726 1.00 20.16 226 ALA A O 1
ATOM 1278 N N . GLU A 1 220 ? 35.786 28.639 26.154 1.00 21.03 227 GLU A N 1
ATOM 1279 C CA . GLU A 1 220 ? 35.905 29.817 27.011 1.00 23.33 227 GLU A CA 1
ATOM 1280 C C . GLU A 1 220 ? 34.978 29.741 28.245 1.00 23.34 227 GLU A C 1
ATOM 1281 O O . GLU A 1 220 ? 35.381 30.057 29.387 1.00 23.92 227 GLU A O 1
ATOM 1287 N N . THR A 1 221 ? 33.735 29.329 28.036 1.00 22.54 228 THR A N 1
ATOM 1288 C CA A THR A 1 221 ? 32.788 29.311 29.149 0.50 23.42 228 THR A CA 1
ATOM 1289 C CA B THR A 1 221 ? 32.761 29.298 29.117 0.50 23.95 228 THR A CA 1
ATOM 1290 C C . THR A 1 221 ? 32.964 28.069 30.011 1.00 23.99 228 THR A C 1
ATOM 1291 O O . THR A 1 221 ? 32.647 28.094 31.204 1.00 24.61 228 THR A O 1
ATOM 1298 N N . MET A 1 222 ? 33.492 26.990 29.426 1.00 24.77 229 MET A N 1
ATOM 1299 C CA . MET A 1 222 ? 33.669 25.739 30.187 1.00 27.35 229 MET A CA 1
ATOM 1300 C C . MET A 1 222 ? 34.678 25.933 31.307 1.00 27.80 229 MET A C 1
ATOM 1301 O O . MET A 1 222 ? 34.527 25.339 32.388 1.00 29.62 229 MET A O 1
ATOM 1306 N N . GLU A 1 223 ? 35.670 26.790 31.082 1.00 27.82 230 GLU A N 1
ATOM 1307 C CA . GLU A 1 223 ? 36.622 27.117 32.133 1.00 28.67 230 GLU A CA 1
ATOM 1308 C C . GLU A 1 223 ? 35.993 27.914 33.271 1.00 27.49 230 GLU A C 1
ATOM 1309 O O . GLU A 1 223 ? 36.375 27.739 34.425 1.00 29.00 230 GLU A O 1
ATOM 1315 N N . LEU A 1 224 ? 35.022 28.762 32.949 1.00 24.55 231 LEU A N 1
ATOM 1316 C CA . LEU A 1 224 ? 34.289 29.466 33.987 1.00 23.35 231 LEU A CA 1
ATOM 1317 C C . LEU A 1 224 ? 33.368 28.486 34.703 1.00 23.02 231 LEU A C 1
ATOM 1318 O O . LEU A 1 224 ? 33.212 28.557 35.919 1.00 23.12 231 LEU A O 1
ATOM 1323 N N . HIS A 1 225 ? 32.755 27.572 33.947 1.00 21.85 232 HIS A N 1
ATOM 1324 C CA . HIS A 1 225 ? 31.824 26.594 34.545 1.00 23.25 232 HIS A CA 1
ATOM 1325 C C . HIS A 1 225 ? 32.544 25.699 35.561 1.00 22.82 232 HIS A C 1
ATOM 1326 O O . HIS A 1 225 ? 32.059 25.473 36.681 1.00 23.48 232 HIS A O 1
ATOM 1333 N N . THR A 1 226 ? 33.706 25.205 35.158 1.00 22.26 233 THR A N 1
ATOM 1334 C CA . THR A 1 226 ? 34.486 24.265 35.956 1.00 23.10 233 THR A CA 1
ATOM 1335 C C . THR A 1 226 ? 35.089 24.938 37.200 1.00 24.03 233 THR A C 1
ATOM 1336 O O . THR A 1 226 ? 35.179 24.316 38.270 1.00 23.88 233 THR A O 1
ATOM 1340 N N . PHE A 1 227 ? 35.443 26.211 37.072 1.00 24.30 234 PHE A N 1
ATOM 1341 C CA . PHE A 1 227 ? 36.333 26.860 38.042 1.00 26.64 234 PHE A CA 1
ATOM 1342 C C . PHE A 1 227 ? 35.833 28.101 38.797 1.00 30.04 234 PHE A C 1
ATOM 1343 O O . PHE A 1 227 ? 36.461 28.500 39.774 1.00 31.54 234 PHE A O 1
ATOM 1351 N N . LEU A 1 228 ? 34.765 28.743 38.328 1.00 33.57 235 LEU A N 1
ATOM 1352 C CA . LEU A 1 2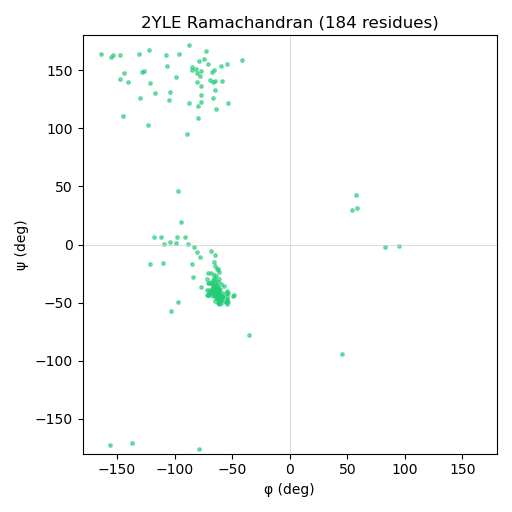28 ? 34.154 29.863 39.066 1.00 38.38 235 LEU A CA 1
ATOM 1353 C C . LEU A 1 228 ? 33.562 29.404 40.398 1.00 40.43 235 LEU A C 1
ATOM 1354 O O . LEU A 1 228 ? 32.871 28.380 40.450 1.00 41.11 235 LEU A O 1
ATOM 1359 N N . THR A 1 229 ? 33.855 30.149 41.470 1.00 43.38 236 THR A N 1
ATOM 1360 C CA . THR A 1 229 ? 33.191 29.961 42.775 1.00 45.30 236 THR A CA 1
ATOM 1361 C C . THR A 1 229 ? 32.566 31.268 43.264 1.00 48.06 236 THR A C 1
ATOM 1362 O O . THR A 1 229 ? 32.117 31.374 44.414 1.00 49.42 236 THR A O 1
ATOM 1366 N N . SER B 2 9 ? 29.954 40.194 24.884 1.00 72.45 1702 SER B N 1
ATOM 1367 C CA . SER B 2 9 ? 30.498 41.549 24.580 1.00 72.53 1702 SER B CA 1
ATOM 1368 C C . SER B 2 9 ? 29.408 42.436 23.980 1.00 72.35 1702 SER B C 1
ATOM 1369 O O . SER B 2 9 ? 28.922 42.163 22.878 1.00 72.29 1702 SER B O 1
ATOM 1372 N N . LEU B 2 10 ? 29.034 43.488 24.714 1.00 72.08 1703 LEU B N 1
ATOM 1373 C CA . LEU B 2 10 ? 27.969 44.414 24.296 1.00 71.82 1703 LEU B CA 1
ATOM 1374 C C . LEU B 2 10 ? 28.501 45.679 23.619 1.00 71.57 1703 LEU B C 1
ATOM 1375 O O . LEU B 2 10 ? 28.042 46.055 22.535 1.00 71.42 1703 LEU B O 1
ATOM 1380 N N . TYR B 2 11 ? 29.474 46.313 24.271 1.00 71.27 1704 TYR B N 1
ATOM 1381 C CA . TYR B 2 11 ? 30.024 47.605 23.865 1.00 71.06 1704 TYR B CA 1
ATOM 1382 C C . TYR B 2 11 ? 28.997 48.689 23.478 1.00 70.41 1704 TYR B C 1
ATOM 1383 O O . TYR B 2 11 ? 28.491 49.384 24.359 1.00 70.41 1704 TYR B O 1
ATOM 1392 N N . LYS B 2 12 ? 28.683 48.820 22.187 1.00 69.62 1705 LYS B N 1
ATOM 1393 C CA . LYS B 2 12 ? 27.923 49.978 21.700 1.00 68.86 1705 LYS B CA 1
ATOM 1394 C C . LYS B 2 12 ? 26.410 49.904 21.920 1.00 68.35 1705 LYS B C 1
ATOM 1395 O O . LYS B 2 12 ? 25.726 49.007 21.410 1.00 68.30 1705 LYS B O 1
ATOM 1401 N N . ILE B 2 13 ? 25.907 50.873 22.681 1.00 67.48 1706 ILE B N 1
ATOM 1402 C CA . ILE B 2 13 ? 24.485 50.980 22.992 1.00 66.77 1706 ILE B CA 1
ATOM 1403 C C . ILE B 2 13 ? 23.924 52.362 22.656 1.00 66.26 1706 ILE B C 1
ATOM 1404 O O . ILE B 2 13 ? 24.631 53.371 22.723 1.00 66.29 1706 ILE B O 1
ATOM 1409 N N . LYS B 2 14 ? 22.647 52.390 22.293 1.00 65.55 1707 LYS B N 1
ATOM 1410 C CA . LYS B 2 14 ? 21.928 53.623 21.998 1.00 64.82 1707 LYS B CA 1
ATOM 1411 C C . LYS B 2 14 ? 20.720 53.721 22.931 1.00 64.35 1707 LYS B C 1
ATOM 1412 O O . LYS B 2 14 ? 20.381 52.739 23.601 1.00 64.34 1707 LYS B O 1
ATOM 1418 N N . PRO B 2 15 ? 20.080 54.904 23.007 1.00 63.75 1708 PRO B N 1
ATOM 1419 C CA . PRO B 2 15 ? 18.799 54.953 23.714 1.00 63.15 1708 PRO B CA 1
ATOM 1420 C C . PRO B 2 15 ? 17.734 54.122 22.993 1.00 62.44 1708 PRO B C 1
ATOM 1421 O O . PRO B 2 15 ? 17.688 54.116 21.758 1.00 62.28 1708 PRO B O 1
ATOM 1425 N N . ARG B 2 16 ? 16.909 53.417 23.770 1.00 61.47 1709 ARG B N 1
ATOM 1426 C CA . ARG B 2 16 ? 15.866 52.535 23.238 1.00 60.63 1709 ARG B CA 1
ATOM 1427 C C . ARG B 2 16 ? 14.815 53.310 22.458 1.00 60.32 1709 ARG B C 1
ATOM 1428 O O . ARG B 2 16 ? 14.108 54.151 23.021 1.00 60.30 1709 ARG B O 1
ATOM 1436 N N . HIS B 2 17 ? 14.712 53.024 21.162 1.00 59.64 1710 HIS B N 1
ATOM 1437 C CA . HIS B 2 17 ? 13.707 53.678 20.337 1.00 59.04 1710 HIS B CA 1
ATOM 1438 C C . HIS B 2 17 ? 12.353 53.011 20.517 1.00 58.05 1710 HIS B C 1
ATOM 1439 O O . HIS B 2 17 ? 12.269 51.801 20.741 1.00 57.91 1710 HIS B O 1
ATOM 1446 N N . ASP B 2 18 ? 11.302 53.817 20.414 1.00 56.56 1711 ASP B N 1
ATOM 1447 C CA . ASP B 2 18 ? 9.937 53.399 20.734 1.00 55.30 1711 ASP B CA 1
ATOM 1448 C C . ASP B 2 18 ? 9.348 52.375 19.763 1.00 53.72 1711 ASP B C 1
ATOM 1449 O O . ASP B 2 18 ? 8.434 51.626 20.121 1.00 54.01 1711 ASP B O 1
ATOM 1454 N N . SER B 2 19 ? 9.866 52.349 18.538 1.00 51.70 1712 SER B N 1
ATOM 1455 C CA . SER B 2 19 ? 9.369 51.434 17.510 1.00 49.60 1712 SER B CA 1
ATOM 1456 C C . SER B 2 19 ? 10.427 50.430 17.020 1.00 47.63 1712 SER B C 1
ATOM 1457 O O . SER B 2 19 ? 10.178 49.667 16.083 1.00 47.65 1712 SER B O 1
ATOM 1460 N N . GLY B 2 20 ? 11.597 50.425 17.664 1.00 45.07 1713 GLY B N 1
ATOM 1461 C CA . GLY B 2 20 ? 12.728 49.610 17.211 1.00 41.63 1713 GLY B CA 1
ATOM 1462 C C . GLY B 2 20 ? 12.617 48.146 17.596 1.00 39.50 1713 GLY B C 1
ATOM 1463 O O . GLY B 2 20 ? 11.624 47.716 18.187 1.00 38.65 1713 GLY B O 1
ATOM 1464 N N . ILE B 2 21 ? 13.651 47.374 17.280 1.00 37.40 1714 ILE B N 1
ATOM 1465 C CA . ILE B 2 21 ? 13.591 45.928 17.492 1.00 35.71 1714 ILE B CA 1
ATOM 1466 C C . ILE B 2 21 ? 13.423 45.509 18.963 1.00 34.11 1714 ILE B C 1
ATOM 1467 O O . ILE B 2 21 ? 12.665 44.581 19.253 1.00 32.97 1714 ILE B O 1
ATOM 1472 N N . LYS B 2 22 ? 14.090 46.203 19.889 1.00 32.90 1715 LYS B N 1
ATOM 1473 C CA . LYS B 2 22 ? 13.941 45.871 21.303 1.00 32.31 1715 LYS B CA 1
ATOM 1474 C C . LYS B 2 22 ? 12.485 46.088 21.727 1.00 32.10 1715 LYS B C 1
ATOM 1475 O O . LYS B 2 22 ? 11.898 45.236 22.391 1.00 31.80 1715 LYS B O 1
ATOM 1481 N N . ALA B 2 23 ? 11.915 47.216 21.310 1.00 32.59 1716 ALA B N 1
ATOM 1482 C CA . ALA B 2 23 ? 10.507 47.539 21.582 1.00 33.49 1716 ALA B CA 1
ATOM 1483 C C . ALA B 2 23 ? 9.571 46.422 21.110 1.00 33.91 1716 ALA B C 1
ATOM 1484 O O . ALA B 2 23 ? 8.744 45.914 21.877 1.00 34.30 1716 ALA B O 1
ATOM 1486 N N . LYS B 2 24 ? 9.737 46.012 19.858 1.00 33.74 1717 LYS B N 1
ATOM 1487 C CA . LYS B 2 24 ? 8.899 44.957 19.274 1.00 33.80 1717 LYS B CA 1
ATOM 1488 C C . LYS B 2 24 ? 9.071 43.579 19.919 1.00 33.59 1717 LYS B C 1
ATOM 1489 O O . LYS B 2 24 ? 8.085 42.888 20.200 1.00 32.76 1717 LYS B O 1
ATOM 1495 N N . ILE B 2 25 ? 10.317 43.181 20.178 1.00 33.31 1718 ILE B N 1
ATOM 1496 C CA . ILE B 2 25 ? 10.573 41.891 20.822 1.00 33.49 1718 ILE B CA 1
ATOM 1497 C C . ILE B 2 25 ? 10.072 41.795 22.283 1.00 33.79 1718 ILE B C 1
ATOM 1498 O O .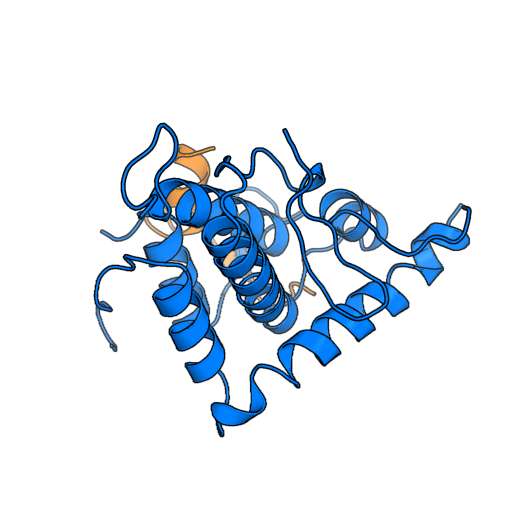 ILE B 2 25 ? 9.635 40.729 22.710 1.00 33.62 1718 ILE B O 1
ATOM 1503 N N . SER B 2 26 ? 10.116 42.906 23.020 1.00 34.48 1719 SER B N 1
ATOM 1504 C CA . SER B 2 26 ? 9.660 42.938 24.414 1.00 35.88 1719 SER B CA 1
ATOM 1505 C C . SER B 2 26 ? 8.166 42.601 24.531 1.00 36.58 1719 SER B C 1
ATOM 1506 O O . SER B 2 26 ? 7.741 41.969 25.499 1.00 36.44 1719 SER B O 1
ATOM 1509 N N . MET B 2 27 ? 7.391 42.977 23.520 1.00 37.38 1720 MET B N 1
ATOM 1510 C CA . MET B 2 27 ? 5.950 42.715 23.515 1.00 39.11 1720 MET B CA 1
ATOM 1511 C C . MET B 2 27 ? 5.538 41.304 23.093 1.00 40.08 1720 MET B C 1
ATOM 1512 O O . MET B 2 27 ? 4.355 40.959 23.162 1.00 39.49 1720 MET B O 1
ATOM 1517 N N . LYS B 2 28 ? 6.499 40.496 22.653 1.00 41.48 1721 LYS B N 1
ATOM 1518 C CA . LYS B 2 28 ? 6.251 39.072 22.415 1.00 43.67 1721 LYS B CA 1
ATOM 1519 C C . LYS B 2 28 ? 6.726 38.299 23.638 1.00 45.14 1721 LYS B C 1
ATOM 1520 O O . LYS B 2 28 ? 6.687 37.068 23.658 1.00 46.07 1721 LYS B O 1
ATOM 1526 N N . THR B 2 29 ? 7.119 39.060 24.663 1.00 46.96 1722 THR B N 1
ATOM 1527 C CA . THR B 2 29 ? 7.926 38.626 25.815 1.00 48.65 1722 THR B CA 1
ATOM 1528 C C . THR B 2 29 ? 9.247 38.008 25.369 1.00 49.19 1722 THR B C 1
ATOM 1529 O O . THR B 2 29 ? 10.108 38.726 24.842 1.00 49.98 1722 THR B O 1
#